Protein AF-0000000084428456 (afdb_homodimer)

Organism: Penicillium patulum (NCBI:txid5078)

Structure (mmCIF, N/CA/C/O backbone):
data_AF-0000000084428456-model_v1
#
loop_
_entity.id
_entity.type
_entity.pdbx_description
1 polymer 'VOC domain-containing protein'
#
loop_
_atom_site.group_PDB
_atom_site.id
_atom_site.type_symbol
_atom_site.label_atom_id
_atom_site.label_alt_id
_atom_site.label_comp_id
_atom_site.label_asym_id
_atom_site.label_entity_id
_atom_site.label_seq_id
_atom_site.pdbx_PDB_ins_code
_atom_site.Cartn_x
_atom_site.Cartn_y
_atom_site.Cartn_z
_atom_site.occupancy
_atom_site.B_iso_or_equiv
_atom_site.auth_seq_id
_atom_site.auth_comp_id
_atom_site.auth_asym_id
_atom_site.auth_atom_id
_atom_site.pdbx_PDB_model_num
ATOM 1 N N . MET A 1 1 ? 25.172 7.352 25.344 1 32.56 1 MET A N 1
ATOM 2 C CA . MET A 1 1 ? 23.734 7.371 25.078 1 32.56 1 MET A CA 1
ATOM 3 C C . MET A 1 1 ? 23.422 6.645 23.781 1 32.56 1 MET A C 1
ATOM 5 O O . MET A 1 1 ? 23.953 6.98 22.719 1 32.56 1 MET A O 1
ATOM 9 N N . SER A 1 2 ? 23.281 5.473 23.609 1 38.75 2 SER A N 1
ATOM 10 C CA . SER A 1 2 ? 23.219 4.676 22.375 1 38.75 2 SER A CA 1
ATOM 11 C C . SER A 1 2 ? 22.328 5.344 21.328 1 38.75 2 SER A C 1
ATOM 13 O O . SER A 1 2 ? 21.156 5.613 21.578 1 38.75 2 SER A O 1
ATOM 15 N N . SER A 1 3 ? 22.781 6.293 20.594 1 45.5 3 SER A N 1
ATOM 16 C CA . SER A 1 3 ? 22.094 7.262 19.75 1 45.5 3 SER A CA 1
ATOM 17 C C . SER A 1 3 ? 21.047 6.586 18.859 1 45.5 3 SER A C 1
ATOM 19 O O . SER A 1 3 ? 21.391 5.727 18.047 1 45.5 3 SER A O 1
ATOM 21 N N . ASP A 1 4 ? 19.844 6.387 19.359 1 68.62 4 ASP A N 1
ATOM 22 C CA . ASP A 1 4 ? 18.75 5.773 18.625 1 68.62 4 ASP A CA 1
ATOM 23 C C . ASP A 1 4 ? 18.656 6.332 17.203 1 68.62 4 ASP A C 1
ATOM 25 O O . ASP A 1 4 ? 18.797 7.539 17 1 68.62 4 ASP A O 1
ATOM 29 N N . ALA A 1 5 ? 18.75 5.438 16.391 1 85.69 5 ALA A N 1
ATOM 30 C CA . ALA A 1 5 ? 18.594 5.844 14.992 1 85.69 5 ALA A CA 1
ATOM 31 C C . ALA A 1 5 ? 17.453 6.844 14.836 1 85.69 5 ALA A C 1
ATOM 33 O O .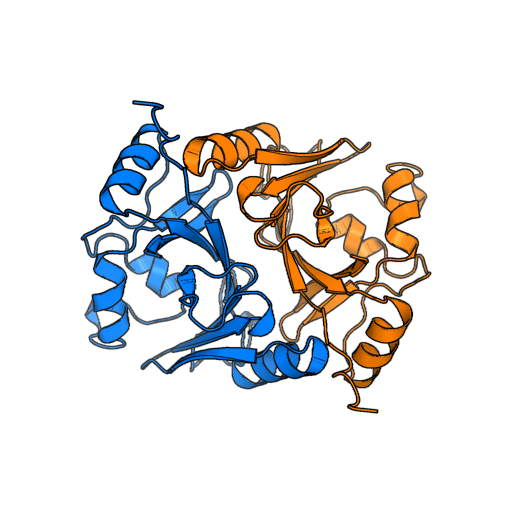 ALA A 1 5 ? 16.406 6.707 15.469 1 85.69 5 ALA A O 1
ATOM 34 N N . PRO A 1 6 ? 17.766 7.949 14.305 1 93.38 6 PRO A N 1
ATOM 35 C CA . PRO A 1 6 ? 16.75 9 14.148 1 93.38 6 PRO A CA 1
ATOM 36 C C . PRO A 1 6 ? 15.422 8.469 13.617 1 93.38 6 PRO A C 1
ATOM 38 O O . PRO A 1 6 ? 14.383 9.109 13.781 1 93.3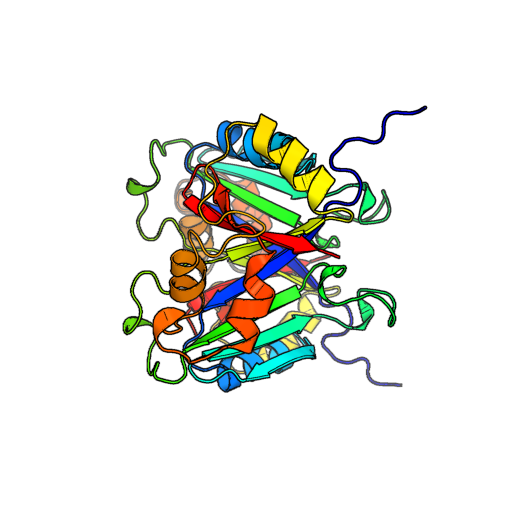8 6 PRO A O 1
ATOM 41 N N . THR A 1 7 ? 15.391 7.285 13.039 1 97.44 7 THR A N 1
ATOM 42 C CA . THR A 1 7 ? 14.18 6.75 12.422 1 97.44 7 THR A CA 1
ATOM 43 C C . THR A 1 7 ? 13.609 5.609 13.258 1 97.44 7 THR A C 1
ATOM 45 O O . THR A 1 7 ? 12.719 4.887 12.805 1 97.44 7 THR A O 1
ATOM 48 N N . LYS A 1 8 ? 14.203 5.398 14.461 1 96.44 8 LYS A N 1
ATOM 49 C CA . LYS A 1 8 ? 13.672 4.359 15.336 1 96.44 8 LYS A CA 1
ATOM 50 C C . LYS A 1 8 ? 12.172 4.559 15.578 1 96.44 8 LYS A C 1
ATOM 52 O O . LYS A 1 8 ? 11.742 5.652 15.953 1 96.44 8 LYS A O 1
ATOM 57 N N . GLY A 1 9 ? 11.406 3.525 15.312 1 97.12 9 GLY A N 1
ATOM 58 C CA . GLY A 1 9 ? 9.977 3.566 15.594 1 97.12 9 GLY A CA 1
ATOM 59 C C . GLY A 1 9 ? 9.148 3.957 14.391 1 97.12 9 GLY A C 1
ATOM 60 O O . GLY A 1 9 ? 7.918 3.902 14.43 1 97.12 9 GLY A O 1
ATOM 61 N N . PHE A 1 10 ? 9.789 4.434 13.273 1 98.5 10 PHE A N 1
ATOM 62 C CA . PHE A 1 10 ? 9.047 4.691 12.039 1 98.5 10 PHE A CA 1
ATOM 63 C C . PHE A 1 10 ? 8.359 3.424 11.555 1 98.5 10 PHE A C 1
ATOM 65 O O . PHE A 1 10 ? 8.867 2.318 11.742 1 98.5 10 PHE A O 1
ATOM 72 N N . ARG A 1 11 ? 7.164 3.557 10.969 1 98.62 11 ARG A N 1
ATOM 73 C CA . ARG A 1 11 ? 6.441 2.432 10.391 1 98.62 11 ARG A CA 1
ATOM 74 C C . ARG A 1 11 ? 5.73 2.842 9.109 1 98.62 11 ARG A C 1
ATOM 76 O O . ARG A 1 11 ? 5.23 3.963 9 1 98.62 11 ARG A O 1
ATOM 83 N N . LEU A 1 12 ? 5.727 1.997 8.125 1 98.81 12 LEU A N 1
ATOM 84 C CA . LEU A 1 12 ? 4.754 2.113 7.047 1 98.81 12 LEU A CA 1
ATOM 85 C C . LEU A 1 12 ? 3.387 1.602 7.492 1 98.81 12 LEU A C 1
ATOM 87 O O . LEU A 1 12 ? 3.17 0.391 7.574 1 98.81 12 LEU A O 1
ATOM 91 N N . THR A 1 13 ? 2.514 2.473 7.77 1 98.5 13 THR A N 1
ATOM 92 C CA . THR A 1 13 ? 1.279 2.092 8.453 1 98.5 13 THR A CA 1
ATOM 93 C C . THR A 1 13 ? 0.185 1.761 7.438 1 98.5 13 THR A C 1
ATOM 95 O O . THR A 1 13 ? -0.446 0.705 7.523 1 98.5 13 THR A O 1
ATOM 98 N N . HIS A 1 14 ? -0.005 2.643 6.465 1 98.75 14 HIS A N 1
ATOM 99 C CA . HIS A 1 14 ? -1.119 2.357 5.566 1 98.75 14 HIS A CA 1
ATOM 100 C C . HIS A 1 14 ? -0.851 2.898 4.168 1 98.75 14 HIS A C 1
ATOM 102 O O . HIS A 1 14 ? 0.069 3.695 3.971 1 98.75 14 HIS A O 1
ATOM 108 N N . VAL A 1 15 ? -1.565 2.369 3.244 1 98.62 15 VAL A N 1
ATOM 109 C CA . VAL A 1 15 ? -1.631 2.838 1.864 1 98.62 15 VAL A CA 1
ATOM 110 C C . VAL A 1 15 ? -3.039 3.342 1.554 1 98.62 15 VAL A C 1
ATOM 112 O O . VAL A 1 15 ? -4.027 2.74 1.98 1 98.62 15 VAL A O 1
ATOM 115 N N . GLY A 1 16 ? -3.104 4.465 0.92 1 98.38 16 GLY A N 1
ATOM 116 C CA . GLY A 1 16 ? -4.379 5.059 0.552 1 98.38 16 GLY A CA 1
ATOM 117 C C . GLY A 1 16 ? -4.715 4.887 -0.917 1 98.38 16 GLY A C 1
ATOM 118 O O . GLY A 1 16 ? -3.879 5.148 -1.785 1 98.38 16 GLY A O 1
ATOM 119 N N . LEU A 1 17 ? -5.91 4.445 -1.18 1 97.19 17 LEU A N 1
ATOM 120 C CA . LEU A 1 17 ? -6.453 4.285 -2.525 1 97.19 17 LEU A CA 1
ATOM 121 C C . LEU A 1 17 ? -7.66 5.191 -2.734 1 97.19 17 LEU A C 1
ATOM 123 O O . LEU A 1 17 ? -8.469 5.375 -1.821 1 97.19 17 LEU A O 1
ATOM 127 N N . ARG A 1 18 ? -7.746 5.637 -3.943 1 95.56 18 ARG A N 1
ATOM 128 C CA . ARG A 1 18 ? -9.023 6.195 -4.375 1 95.56 18 ARG A CA 1
ATOM 129 C C . ARG A 1 18 ? -9.945 5.109 -4.914 1 95.56 18 ARG A C 1
ATOM 131 O O . ARG A 1 18 ? -9.5 4.207 -5.629 1 95.56 18 ARG A O 1
ATOM 138 N N . VAL A 1 19 ? -11.18 5.203 -4.543 1 96.19 19 VAL A N 1
ATOM 139 C CA . VAL A 1 19 ? -12.156 4.246 -5.047 1 96.19 19 VAL A CA 1
ATOM 140 C C . VAL A 1 19 ? -13.406 4.988 -5.523 1 96.19 19 VAL A C 1
ATOM 142 O O . VAL A 1 19 ? -13.719 6.07 -5.023 1 96.19 19 VAL A O 1
ATOM 145 N N . ALA A 1 20 ? -14.148 4.438 -6.426 1 95.06 20 ALA A N 1
ATOM 146 C CA . ALA A 1 20 ? -15.289 5.102 -7.043 1 95.06 20 ALA A CA 1
ATOM 147 C C . ALA A 1 20 ? -16.516 5.039 -6.137 1 95.06 20 ALA A C 1
ATOM 149 O O . ALA A 1 20 ? -17.359 5.938 -6.164 1 95.06 20 ALA A O 1
ATOM 150 N N . ASP A 1 21 ? -16.609 3.975 -5.414 1 96.06 21 ASP A N 1
ATOM 151 C CA . ASP A 1 21 ? -17.75 3.723 -4.52 1 96.06 21 ASP A CA 1
ATOM 152 C C . ASP A 1 21 ? -17.266 3.123 -3.197 1 96.06 21 ASP A C 1
ATOM 154 O O . ASP A 1 21 ? -16.875 1.954 -3.145 1 96.06 21 ASP A O 1
ATOM 158 N N . ILE A 1 22 ? -17.391 3.934 -2.164 1 97.5 22 ILE A N 1
ATOM 159 C CA . ILE A 1 22 ? -16.797 3.582 -0.877 1 97.5 22 ILE A CA 1
ATOM 160 C C . ILE A 1 22 ? -17.469 2.32 -0.333 1 97.5 22 ILE A C 1
ATOM 162 O O . ILE A 1 22 ? -16.781 1.416 0.161 1 97.5 22 ILE A O 1
ATOM 166 N N . ASP A 1 23 ? -18.75 2.244 -0.422 1 97.62 23 ASP A N 1
ATOM 167 C CA . ASP A 1 23 ? -19.469 1.107 0.147 1 97.62 23 ASP A CA 1
ATOM 168 C C . ASP A 1 23 ? -19.156 -0.178 -0.616 1 97.62 23 ASP A C 1
ATOM 170 O O . ASP A 1 23 ? -18.984 -1.24 -0.013 1 97.62 23 ASP A O 1
ATOM 174 N N . ARG A 1 24 ? -19.078 -0.084 -1.937 1 97.06 24 ARG A N 1
ATOM 175 C CA . ARG A 1 24 ? -18.719 -1.235 -2.76 1 97.06 24 ARG A CA 1
ATOM 176 C C . ARG A 1 24 ? -17.328 -1.746 -2.408 1 97.06 24 ARG A C 1
ATOM 178 O O . ARG A 1 24 ? -17.125 -2.953 -2.26 1 97.06 24 ARG A O 1
ATOM 185 N N . SER A 1 25 ? -16.406 -0.845 -2.262 1 97.69 25 SER A N 1
ATOM 186 C CA . SER A 1 25 ? -15.031 -1.229 -1.957 1 97.69 25 SER A CA 1
ATOM 187 C C . SER A 1 25 ? -14.914 -1.785 -0.542 1 97.69 25 SER A C 1
ATOM 189 O O . SER A 1 25 ? -14.219 -2.781 -0.317 1 97.69 25 SER A O 1
ATOM 191 N N . VAL A 1 26 ? -15.555 -1.138 0.413 1 98.69 26 VAL A N 1
ATOM 192 C CA . VAL A 1 26 ? -15.547 -1.648 1.779 1 98.69 26 VAL A CA 1
ATOM 193 C C . VAL A 1 26 ? -16.109 -3.066 1.807 1 98.69 26 VAL A C 1
ATOM 195 O O . VAL A 1 26 ? -15.539 -3.961 2.428 1 98.69 26 VAL A O 1
ATOM 198 N N . SER A 1 27 ? -17.219 -3.271 1.081 1 98.5 27 SER A N 1
ATOM 199 C CA . SER A 1 27 ? -17.828 -4.59 1.018 1 98.5 27 SER A CA 1
ATOM 200 C C . SER A 1 27 ? -16.891 -5.621 0.414 1 98.5 27 SER A C 1
ATOM 202 O O . SER A 1 27 ? -16.812 -6.754 0.887 1 98.5 27 SER A O 1
ATOM 204 N N . PHE A 1 28 ? -16.203 -5.219 -0.537 1 98.56 28 PHE A N 1
ATOM 205 C CA . PHE A 1 28 ? -15.25 -6.117 -1.184 1 98.56 28 PHE A CA 1
ATOM 206 C C . PHE A 1 28 ? -14.164 -6.543 -0.209 1 98.56 28 PHE A C 1
ATOM 208 O O . PHE A 1 28 ? -13.969 -7.734 0.032 1 98.56 28 PHE A O 1
ATOM 215 N N . TYR A 1 29 ? -13.461 -5.633 0.411 1 98.81 29 TYR A N 1
ATOM 216 C CA . TYR A 1 29 ? -12.289 -5.945 1.225 1 98.81 29 TYR A CA 1
ATOM 217 C C . TYR A 1 29 ? -12.695 -6.637 2.521 1 98.81 29 TYR A C 1
ATOM 219 O O . TYR A 1 29 ? -11.961 -7.484 3.037 1 98.81 29 TYR A O 1
ATOM 227 N N . THR A 1 30 ? -13.875 -6.23 3.072 1 98.5 30 THR A N 1
ATOM 228 C CA . THR A 1 30 ? -14.336 -6.906 4.277 1 98.5 30 THR A CA 1
ATOM 229 C C . THR A 1 30 ? -14.867 -8.297 3.951 1 98.5 30 THR A C 1
ATOM 231 O O . THR A 1 30 ? -14.625 -9.25 4.699 1 98.5 30 THR A O 1
ATOM 234 N N . GLY A 1 31 ? -15.547 -8.445 2.855 1 97.94 31 GLY A N 1
ATOM 235 C CA . GLY A 1 31 ? -16.125 -9.719 2.469 1 97.94 31 GLY A CA 1
ATOM 236 C C . GLY A 1 31 ? -15.102 -10.695 1.917 1 97.94 31 GLY A C 1
ATOM 237 O O . GLY A 1 31 ? -15 -11.828 2.385 1 97.94 31 GLY A O 1
ATOM 238 N N . VAL A 1 32 ? -14.312 -10.273 1.005 1 98.31 32 VAL A N 1
ATOM 239 C CA . VAL A 1 32 ? -13.406 -11.141 0.261 1 98.31 32 VAL A CA 1
ATOM 240 C C . VAL A 1 32 ? -12.148 -11.406 1.086 1 98.31 32 VAL A C 1
ATOM 242 O O . VAL A 1 32 ? -11.648 -12.531 1.125 1 98.31 32 VAL A O 1
ATOM 245 N N . PHE A 1 33 ? -11.688 -10.398 1.813 1 98.5 33 PHE A N 1
ATOM 246 C CA . PHE A 1 33 ? -10.398 -10.547 2.465 1 98.5 33 PHE A CA 1
ATOM 247 C C . PHE A 1 33 ? -10.547 -10.508 3.98 1 98.5 33 PHE A C 1
ATOM 249 O O . PHE A 1 33 ? -9.555 -10.609 4.711 1 98.5 33 PHE A O 1
ATOM 256 N N . GLY A 1 34 ? -11.742 -10.266 4.457 1 98.19 34 GLY A N 1
ATOM 257 C CA . GLY A 1 34 ? -12.008 -10.383 5.883 1 98.19 34 GLY A CA 1
ATOM 258 C C . GLY A 1 34 ? -11.484 -9.211 6.688 1 98.19 34 GLY A C 1
ATOM 259 O O . GLY A 1 34 ? -11.234 -9.328 7.887 1 98.19 34 GLY A O 1
ATOM 260 N N . MET A 1 35 ? -11.203 -8.133 6.066 1 98.62 35 MET A N 1
ATOM 261 C CA . MET A 1 35 ? -10.82 -6.953 6.828 1 98.62 35 MET A CA 1
ATOM 262 C C . MET A 1 35 ? -11.992 -6.41 7.629 1 98.62 35 MET A C 1
ATOM 264 O O . MET A 1 35 ? -13.148 -6.773 7.375 1 98.62 35 MET A O 1
ATOM 268 N N . SER A 1 36 ? -11.617 -5.57 8.586 1 98.56 36 SER A N 1
ATOM 269 C CA . SER A 1 36 ? -12.617 -4.832 9.352 1 98.56 36 SER A CA 1
ATOM 270 C C . SER A 1 36 ? -12.453 -3.328 9.172 1 98.56 36 SER A C 1
ATOM 272 O O . SER A 1 36 ? -11.344 -2.84 8.961 1 98.56 36 SER A O 1
ATOM 274 N N . GLU A 1 37 ? -13.57 -2.668 9.211 1 98.5 37 GLU A N 1
ATOM 275 C CA . GLU A 1 37 ? -13.5 -1.212 9.289 1 98.5 37 GLU A CA 1
ATOM 276 C C . GLU A 1 37 ? -12.953 -0.758 10.641 1 98.5 37 GLU A C 1
ATOM 278 O O . GLU A 1 37 ? -13.516 -1.095 11.688 1 98.5 37 GLU A O 1
ATOM 283 N N . LEU A 1 38 ? -11.883 -0.066 10.648 1 98.38 38 LEU A N 1
ATOM 284 C CA . LEU A 1 38 ? -11.25 0.426 11.867 1 98.38 38 LEU A CA 1
ATOM 285 C C . LEU A 1 38 ? -11.711 1.845 12.188 1 98.38 38 LEU A C 1
ATOM 287 O O . LEU A 1 38 ? -11.742 2.244 13.352 1 98.38 38 LEU A O 1
ATOM 291 N N . ALA A 1 39 ? -11.969 2.66 11.148 1 98.06 39 ALA A N 1
ATOM 292 C CA . ALA A 1 39 ? -12.438 4.039 11.273 1 98.06 39 ALA A CA 1
ATOM 293 C C . ALA A 1 39 ? -13.117 4.508 9.992 1 98.06 39 ALA A C 1
ATOM 295 O O . ALA A 1 39 ? -12.836 3.994 8.906 1 98.06 39 ALA A O 1
ATOM 296 N N . ARG A 1 40 ? -14.023 5.449 10.086 1 98 40 ARG A N 1
ATOM 297 C CA . ARG A 1 40 ? -14.711 6.102 8.977 1 98 40 ARG A CA 1
ATOM 298 C C . ARG A 1 40 ? -14.852 7.602 9.227 1 98 40 ARG A C 1
ATOM 300 O O . ARG A 1 40 ? -15.203 8.023 10.328 1 98 40 ARG A O 1
ATOM 307 N N . MET A 1 41 ? -14.492 8.359 8.25 1 96.38 41 MET A N 1
ATOM 308 C CA . MET A 1 41 ? -14.633 9.812 8.273 1 96.38 41 MET A CA 1
ATOM 309 C C . MET A 1 41 ? -15.508 10.289 7.117 1 96.38 41 MET A C 1
ATOM 311 O O . MET A 1 41 ? -15 10.555 6.027 1 96.38 41 MET A O 1
ATOM 315 N N . PRO A 1 42 ? -16.828 10.367 7.359 1 96.5 42 PRO A N 1
ATOM 316 C CA . PRO A 1 42 ? -17.719 10.938 6.352 1 96.5 42 PRO A CA 1
ATOM 317 C C . PRO A 1 42 ? -17.641 12.461 6.289 1 96.5 42 PRO A C 1
ATOM 319 O O . PRO A 1 42 ? -18.438 13.148 6.941 1 96.5 42 PRO A O 1
ATOM 322 N N . LEU A 1 43 ? -16.766 13.008 5.512 1 96.81 43 LEU A N 1
ATOM 323 C CA . LEU A 1 43 ? -16.594 14.445 5.371 1 96.81 43 LEU A CA 1
ATOM 324 C C . LEU A 1 43 ? -17.625 15.039 4.426 1 96.81 43 LEU A C 1
ATOM 326 O O . LEU A 1 43 ? -18.531 14.328 3.969 1 96.81 43 LEU A O 1
ATOM 330 N N . ASP A 1 44 ? -17.562 16.328 4.195 1 97.44 44 ASP A N 1
ATOM 331 C CA . ASP A 1 44 ? -18.562 17.016 3.375 1 97.44 44 ASP A CA 1
ATOM 332 C C . ASP A 1 44 ? -18.484 16.531 1.925 1 97.44 44 ASP A C 1
ATOM 334 O O . ASP A 1 44 ? -19.516 16.297 1.292 1 97.44 44 ASP A O 1
ATOM 338 N N . THR A 1 45 ? -17.312 16.344 1.391 1 96.62 45 THR A N 1
ATOM 339 C CA . THR A 1 45 ? -17.188 16.125 -0.046 1 96.62 45 THR A CA 1
ATOM 340 C C . THR A 1 45 ? -16.578 14.766 -0.338 1 96.62 45 THR A C 1
ATOM 342 O O . THR A 1 45 ? -16.562 14.312 -1.485 1 96.62 45 THR A O 1
ATOM 345 N N . THR A 1 46 ? -16.062 14.086 0.685 1 96.62 46 THR A N 1
ATOM 346 C CA . THR A 1 46 ? -15.406 12.789 0.522 1 96.62 46 THR A CA 1
ATOM 347 C C . THR A 1 46 ? -15.656 11.906 1.737 1 96.62 46 THR A C 1
ATOM 349 O O . THR A 1 46 ? -16.062 12.391 2.795 1 96.62 46 THR A O 1
ATOM 352 N N . THR A 1 47 ? -15.539 10.641 1.546 1 97.5 47 THR A N 1
ATOM 353 C CA . THR A 1 47 ? -15.531 9.68 2.641 1 97.5 47 THR A CA 1
ATOM 354 C C . THR A 1 47 ? -14.203 8.938 2.705 1 97.5 47 THR A C 1
ATOM 356 O O . THR A 1 47 ? -13.656 8.531 1.675 1 97.5 47 THR A O 1
ATOM 359 N N . VAL A 1 48 ? -13.617 8.867 3.881 1 98.12 48 VAL A N 1
ATOM 360 C CA . VAL A 1 48 ? -12.383 8.133 4.137 1 98.12 48 VAL A CA 1
ATOM 361 C C . VAL A 1 48 ? -12.664 6.961 5.074 1 98.12 48 VAL A C 1
ATOM 363 O O . VAL A 1 48 ? -13.281 7.137 6.129 1 98.12 48 VAL A O 1
ATOM 366 N N . VAL A 1 49 ? -12.281 5.785 4.719 1 98.81 49 VAL A N 1
ATOM 367 C CA . VAL A 1 49 ? -12.445 4.598 5.551 1 98.81 49 VAL A CA 1
ATOM 368 C C . VAL A 1 49 ? -11.102 3.885 5.703 1 98.81 49 VAL A C 1
ATOM 370 O O . VAL A 1 49 ? -10.359 3.736 4.734 1 98.81 49 VAL A O 1
ATOM 373 N N . PHE A 1 50 ? -10.805 3.514 6.918 1 98.88 50 PHE A N 1
ATOM 374 C CA . PHE A 1 50 ? -9.617 2.709 7.199 1 98.88 50 PHE A CA 1
ATOM 375 C C . PHE A 1 50 ? -10.008 1.264 7.492 1 98.88 50 PHE A C 1
ATOM 377 O O . PHE A 1 50 ? -10.867 1.006 8.336 1 98.88 50 PHE A O 1
ATOM 384 N N . LEU A 1 51 ? -9.406 0.357 6.789 1 98.94 51 LEU A N 1
ATOM 385 C CA . LEU A 1 51 ? -9.633 -1.074 6.957 1 98.94 51 LEU A CA 1
ATOM 386 C C . LEU A 1 51 ? -8.367 -1.771 7.445 1 98.94 51 LEU A C 1
ATOM 388 O O . LEU A 1 51 ? -7.258 -1.396 7.055 1 98.94 51 LEU A O 1
ATOM 392 N N . GLY A 1 52 ? -8.461 -2.746 8.234 1 98.69 52 GLY A N 1
ATOM 393 C CA . GLY A 1 52 ? -7.363 -3.572 8.719 1 98.69 52 GLY A CA 1
ATOM 394 C C . GLY A 1 52 ? -7.828 -4.809 9.461 1 98.69 52 GLY A C 1
ATOM 395 O O . GLY A 1 52 ? -9 -5.191 9.367 1 98.69 52 GLY A O 1
ATOM 396 N N . TYR A 1 53 ? -6.906 -5.477 10.047 1 98.38 53 TYR A N 1
ATOM 397 C CA . TYR A 1 53 ? -7.199 -6.668 10.836 1 98.38 53 TYR A CA 1
ATOM 398 C C . TYR A 1 53 ? -7.039 -6.383 12.32 1 98.38 53 TYR A C 1
ATOM 400 O O . TYR A 1 53 ? -5.922 -6.215 12.812 1 98.38 53 TYR A O 1
ATOM 408 N N . PRO A 1 54 ? -8.156 -6.367 13.086 1 97 54 PRO A N 1
ATOM 409 C CA . PRO A 1 54 ? -8.078 -6.043 14.516 1 97 54 PRO A CA 1
ATOM 410 C C . PRO A 1 54 ? -7.121 -6.957 15.273 1 97 54 PRO A C 1
ATOM 412 O O . PRO A 1 54 ? -6.508 -6.531 16.25 1 97 54 PRO A O 1
ATOM 415 N N . ASP A 1 55 ? -6.98 -8.172 14.828 1 96.38 55 ASP A N 1
ATOM 416 C CA . ASP A 1 55 ? -6.172 -9.148 15.555 1 96.38 55 ASP A CA 1
ATOM 417 C C . ASP A 1 55 ? -4.707 -9.07 15.141 1 96.38 55 ASP A C 1
ATOM 419 O O . ASP A 1 55 ? -3.875 -9.828 15.641 1 96.38 55 ASP A O 1
ATOM 423 N N . ALA A 1 56 ? -4.375 -8.156 14.273 1 95.56 56 ALA A N 1
ATOM 424 C CA . ALA A 1 56 ? -2.996 -8.016 13.812 1 95.56 56 ALA A CA 1
ATOM 425 C C . ALA A 1 56 ? -2.166 -7.215 14.812 1 95.56 56 ALA A C 1
ATOM 427 O O . ALA A 1 56 ? -0.94 -7.141 14.695 1 95.56 56 ALA A O 1
ATOM 428 N N . ALA A 1 57 ? -2.779 -6.562 15.695 1 94.5 57 ALA A N 1
ATOM 429 C CA . ALA A 1 57 ? -2.135 -5.793 16.75 1 94.5 57 ALA A CA 1
ATOM 430 C C . ALA A 1 57 ? -2.92 -5.895 18.062 1 94.5 57 ALA A C 1
ATOM 432 O O . ALA A 1 57 ? -4.055 -6.375 18.078 1 94.5 57 ALA A O 1
ATOM 433 N N . SER A 1 58 ? -2.275 -5.422 19.078 1 94.81 58 SER A N 1
ATOM 434 C CA . SER A 1 58 ? -2.996 -5.355 20.344 1 94.81 58 SER A CA 1
ATOM 435 C C . SER A 1 58 ? -4.242 -4.484 20.234 1 94.81 58 SER A C 1
ATOM 437 O O . SER A 1 58 ? -4.242 -3.488 19.516 1 94.81 58 SER A O 1
ATOM 439 N N . PRO A 1 59 ? -5.285 -4.848 20.922 1 93.12 59 PRO A N 1
ATOM 440 C CA . PRO A 1 59 ? -6.547 -4.105 20.812 1 93.12 59 PRO A CA 1
ATOM 441 C C . PRO A 1 59 ? -6.387 -2.623 21.141 1 93.12 59 PRO A C 1
ATOM 443 O O . PRO A 1 59 ? -7.156 -1.793 20.641 1 93.12 59 PRO A O 1
ATOM 446 N N . ASP A 1 60 ? -5.371 -2.273 21.922 1 95.12 60 ASP A N 1
ATOM 447 C CA . ASP A 1 60 ? -5.199 -0.893 22.359 1 95.12 60 ASP A CA 1
ATOM 448 C C . ASP A 1 60 ? -4.289 -0.121 21.422 1 95.12 60 ASP A C 1
ATOM 450 O O . ASP A 1 60 ? -4.055 1.075 21.609 1 95.12 60 ASP A O 1
ATOM 454 N N . THR A 1 61 ? -3.832 -0.815 20.359 1 96.06 61 THR A N 1
ATOM 455 C CA . THR A 1 61 ? -2.959 -0.136 19.406 1 96.06 61 THR A CA 1
ATOM 456 C C . THR A 1 61 ? -3.734 0.918 18.625 1 96.06 61 THR A C 1
ATOM 458 O O . THR A 1 61 ? -4.734 0.605 17.969 1 96.06 61 THR A O 1
ATOM 461 N N . PRO A 1 62 ? -3.232 2.174 18.672 1 96.69 62 PRO A N 1
ATOM 462 C CA . PRO A 1 62 ? -3.902 3.219 17.891 1 96.69 62 PRO A CA 1
ATOM 463 C C . PRO A 1 62 ? -3.865 2.951 16.391 1 96.69 62 PRO A C 1
ATOM 465 O O . PRO A 1 62 ? -2.953 2.277 15.906 1 96.69 62 PRO A O 1
ATOM 468 N N . LEU A 1 63 ? -4.797 3.506 15.672 1 97.12 63 LEU A N 1
ATOM 469 C CA . LEU A 1 63 ? -4.984 3.277 14.242 1 97.12 63 LEU A CA 1
ATOM 470 C C . LEU A 1 63 ? -3.684 3.502 13.484 1 97.12 63 LEU A C 1
ATOM 472 O O . LEU A 1 63 ? -3.238 2.629 12.734 1 97.12 63 LEU A O 1
ATOM 476 N N . PHE A 1 64 ? -3.021 4.57 13.766 1 96.44 64 PHE A N 1
ATOM 477 C CA . PHE A 1 64 ? -1.889 4.973 12.945 1 96.44 64 PHE A CA 1
ATOM 478 C C . PHE A 1 64 ? -0.593 4.371 13.477 1 96.44 64 PHE A C 1
ATOM 480 O O . PHE A 1 64 ? 0.488 4.652 12.953 1 96.44 64 PHE A O 1
ATOM 487 N N . ALA A 1 65 ? -0.724 3.553 14.516 1 96.31 65 ALA A N 1
ATOM 488 C CA . ALA A 1 65 ? 0.413 2.752 14.961 1 96.31 65 ALA A CA 1
ATOM 489 C C . ALA A 1 65 ? 0.321 1.323 14.43 1 96.31 65 ALA A C 1
ATOM 491 O O . ALA A 1 65 ? 1.213 0.506 14.672 1 96.31 65 ALA A O 1
ATOM 492 N N . ARG A 1 66 ? -0.736 1.062 13.734 1 97.25 66 ARG A N 1
ATOM 493 C CA . ARG A 1 66 ? -0.932 -0.245 13.109 1 97.25 66 ARG A CA 1
ATOM 494 C C . ARG A 1 66 ? -0.258 -0.31 11.742 1 97.25 66 ARG A C 1
ATOM 496 O O . ARG A 1 66 ? -0.104 0.712 11.07 1 97.25 66 ARG A O 1
ATOM 503 N N . GLU A 1 67 ? 0.171 -1.449 11.383 1 98.19 67 GLU A N 1
ATOM 504 C CA . GLU A 1 67 ? 0.608 -1.738 10.023 1 98.19 67 GLU A CA 1
ATOM 505 C C . GLU A 1 67 ? -0.427 -2.574 9.273 1 98.19 67 GLU A C 1
ATOM 507 O O . GLU A 1 67 ? -1.332 -3.145 9.891 1 98.19 67 GLU A O 1
ATOM 512 N N . GLY A 1 68 ? -0.322 -2.623 7.984 1 98.44 68 GLY A N 1
ATOM 513 C CA . GLY A 1 68 ? -1.252 -3.418 7.199 1 98.44 68 GLY A CA 1
ATOM 514 C C . GLY A 1 68 ? -2.629 -2.789 7.09 1 98.44 68 GLY A C 1
ATOM 515 O O . GLY A 1 68 ? -3.631 -3.494 6.957 1 98.44 68 GLY A O 1
ATOM 516 N N . VAL A 1 69 ? -2.715 -1.477 7.227 1 98.81 69 VAL A N 1
ATOM 517 C CA . VAL A 1 69 ? -3.984 -0.759 7.141 1 98.81 69 VAL A CA 1
ATOM 518 C C . VAL A 1 69 ? -4.195 -0.251 5.719 1 98.81 69 VAL A C 1
ATOM 520 O O . VAL A 1 69 ? -3.25 0.198 5.066 1 98.81 69 VAL A O 1
ATOM 523 N N . LEU A 1 70 ? -5.371 -0.362 5.211 1 98.94 70 LEU A N 1
ATOM 524 C CA . LEU A 1 70 ? -5.797 0.147 3.91 1 98.94 70 LEU A CA 1
ATOM 525 C C . LEU A 1 70 ? -6.719 1.353 4.074 1 98.94 70 LEU A C 1
ATOM 527 O O . LEU A 1 70 ? -7.734 1.273 4.766 1 98.94 70 LEU A O 1
ATOM 531 N N . GLU A 1 71 ? -6.32 2.467 3.553 1 98.88 71 GLU A N 1
ATOM 532 C CA . GLU A 1 71 ? -7.168 3.656 3.502 1 98.88 71 GLU A CA 1
ATOM 533 C C . GLU A 1 71 ? -7.895 3.76 2.166 1 98.88 71 GLU A C 1
ATOM 535 O O . GLU A 1 71 ? -7.262 3.748 1.106 1 98.88 71 GLU A O 1
ATOM 540 N N . LEU A 1 72 ? -9.203 3.816 2.203 1 98.31 72 LEU A N 1
ATOM 541 C CA . LEU A 1 72 ? -10.031 4.035 1.025 1 98.31 72 LEU A CA 1
ATOM 542 C C . LEU A 1 72 ? -10.633 5.438 1.036 1 98.31 72 LEU A C 1
ATOM 544 O O . LEU A 1 72 ? -11.164 5.883 2.055 1 98.31 72 LEU A O 1
ATOM 548 N N . ASN A 1 73 ? -10.5 6.094 -0.057 1 97.06 73 ASN A N 1
ATOM 549 C CA . ASN A 1 73 ? -11.039 7.445 -0.219 1 97.06 73 ASN A CA 1
ATOM 550 C C . ASN A 1 73 ? -11.969 7.535 -1.42 1 97.06 73 ASN A C 1
ATOM 552 O O . ASN A 1 73 ? -11.625 7.094 -2.518 1 97.06 73 ASN A O 1
ATOM 556 N N . SER A 1 74 ? -13.109 8.148 -1.242 1 96.19 74 SER A N 1
ATOM 557 C CA . SER A 1 74 ? -14.078 8.281 -2.328 1 96.19 74 SER A CA 1
ATOM 558 C C . SER A 1 74 ? -14.742 9.648 -2.314 1 96.19 74 SER A C 1
ATOM 560 O O . SER A 1 74 ? -15.445 9.992 -1.363 1 96.19 74 SER A O 1
ATOM 562 N N . LYS A 1 75 ? -14.453 10.352 -3.338 1 94.75 75 LYS A N 1
ATOM 563 C CA . LYS A 1 75 ? -15.203 11.594 -3.539 1 94.75 75 LYS A CA 1
ATOM 564 C C . LYS A 1 75 ? -16.688 11.312 -3.705 1 94.75 75 LYS A C 1
ATOM 566 O O . LYS A 1 75 ? -17.094 10.477 -4.52 1 94.75 75 LYS A O 1
ATOM 571 N N . LYS A 1 76 ? -17.5 12 -3.059 1 94.19 76 LYS A N 1
ATOM 572 C CA . LYS A 1 76 ? -18.922 11.703 -2.99 1 94.19 76 LYS A CA 1
ATOM 573 C C . LYS A 1 76 ? -19.594 11.938 -4.336 1 94.19 76 LYS A C 1
ATOM 575 O O . LYS A 1 76 ? -20.594 11.273 -4.664 1 94.19 76 LYS A O 1
ATOM 580 N N . THR A 1 77 ? -19.078 12.836 -5.129 1 90.31 77 THR A N 1
ATOM 581 C CA . THR A 1 77 ? -19.719 13.141 -6.406 1 90.31 77 THR A CA 1
ATOM 582 C C . THR A 1 77 ? -19.156 12.242 -7.512 1 90.31 77 THR A C 1
ATOM 584 O O . THR A 1 77 ? -19.578 12.352 -8.672 1 90.31 77 THR A O 1
ATOM 587 N N . MET A 1 78 ? -18.203 11.383 -7.129 1 87.12 78 MET A N 1
ATOM 588 C CA . MET A 1 78 ? -17.625 10.5 -8.125 1 87.12 78 MET A CA 1
ATOM 589 C C . MET A 1 78 ? -18.594 9.391 -8.516 1 87.12 78 MET A C 1
ATOM 591 O O . MET A 1 78 ? -19.188 8.75 -7.648 1 87.12 78 MET A O 1
ATOM 595 N N . THR A 1 79 ? -18.703 9.195 -9.812 1 80.75 79 THR A N 1
ATOM 596 C CA . THR A 1 79 ? -19.578 8.141 -10.297 1 80.75 79 THR A CA 1
ATOM 597 C C . THR A 1 79 ? -18.766 6.973 -10.844 1 80.75 79 THR A C 1
ATOM 599 O O . THR A 1 79 ? -19.188 5.816 -10.742 1 80.75 79 THR A O 1
ATOM 602 N N . ASP A 1 80 ? -17.641 7.352 -11.398 1 83.81 80 ASP A N 1
ATOM 603 C CA . ASP A 1 80 ? -16.75 6.359 -12.008 1 83.81 80 ASP A CA 1
ATOM 604 C C . ASP A 1 80 ? -15.289 6.777 -11.891 1 83.81 80 ASP A C 1
ATOM 606 O O . ASP A 1 80 ? -14.992 7.961 -11.719 1 83.81 80 ASP A O 1
ATOM 610 N N . SER A 1 81 ? -14.43 5.754 -11.945 1 80.94 81 SER A N 1
ATOM 611 C CA . SER A 1 81 ? -13.008 6.027 -11.828 1 80.94 81 SER A CA 1
ATOM 612 C C . SER A 1 81 ? -12.531 6.957 -12.938 1 80.94 81 SER A C 1
ATOM 614 O O . SER A 1 81 ? -11.555 7.695 -12.766 1 80.94 81 SER A O 1
ATOM 616 N N . SER A 1 82 ? -13.141 6.902 -14.016 1 76.19 82 SER A N 1
ATOM 617 C CA . SER A 1 82 ? -12.742 7.703 -15.172 1 76.19 82 SER A CA 1
ATOM 618 C C . SER A 1 82 ? -12.977 9.188 -14.922 1 76.19 82 SER A C 1
ATOM 620 O O . SER A 1 82 ? -12.461 10.039 -15.648 1 76.19 82 SER A O 1
ATOM 622 N N . ASP A 1 83 ? -13.75 9.508 -13.875 1 71.31 83 ASP A N 1
ATOM 623 C CA . ASP A 1 83 ? -14.062 10.891 -13.539 1 71.31 83 ASP A CA 1
ATOM 624 C C . ASP A 1 83 ? -12.867 11.578 -12.891 1 71.31 83 ASP A C 1
ATOM 626 O O . ASP A 1 83 ? -12.859 12.797 -12.719 1 71.31 83 ASP A O 1
ATOM 630 N N . TYR A 1 84 ? -11.898 10.773 -12.57 1 70.44 84 TYR A N 1
ATOM 631 C CA . TYR A 1 84 ? -10.773 11.328 -11.828 1 70.44 84 TYR A CA 1
ATOM 632 C C . TYR A 1 84 ? -9.461 11.086 -12.57 1 70.44 84 TYR A C 1
ATOM 634 O O . TYR A 1 84 ? -9.086 9.938 -12.82 1 70.44 84 TYR A O 1
ATOM 642 N N . PRO A 1 85 ? -8.938 12.234 -12.938 1 69.69 85 PRO A N 1
ATOM 643 C CA . PRO A 1 85 ? -7.605 12.062 -13.531 1 69.69 85 PRO A CA 1
ATOM 644 C C . PRO A 1 85 ? -6.625 11.367 -12.578 1 69.69 85 PRO A C 1
ATOM 646 O O . PRO A 1 85 ? -6.688 11.57 -11.367 1 69.69 85 PRO A O 1
ATOM 649 N N . ASP A 1 86 ? -5.805 10.547 -13.055 1 77.56 86 ASP A N 1
ATOM 650 C CA . ASP A 1 86 ? -4.801 9.828 -12.281 1 77.56 86 ASP A CA 1
ATOM 651 C C . ASP A 1 86 ? -5.441 9.055 -11.133 1 77.56 86 ASP A C 1
ATOM 653 O O . ASP A 1 86 ? -4.961 9.094 -10 1 77.56 86 ASP A O 1
ATOM 657 N N . PHE A 1 87 ? -6.562 8.461 -11.375 1 76.56 87 PHE A N 1
ATOM 658 C CA . PHE A 1 87 ? -7.391 7.742 -10.414 1 76.56 87 PHE A CA 1
ATOM 659 C C . PHE A 1 87 ? -6.555 6.742 -9.625 1 76.56 87 PHE A C 1
ATOM 661 O O . PHE A 1 87 ? -6.746 6.582 -8.414 1 76.56 87 PHE A O 1
ATOM 668 N N . ARG A 1 88 ? -5.582 6.203 -10.18 1 78.5 88 ARG A N 1
ATOM 669 C CA . ARG A 1 88 ? -4.887 5.102 -9.523 1 78.5 88 ARG A CA 1
ATOM 670 C C . ARG A 1 88 ? -3.668 5.605 -8.75 1 78.5 88 ARG A C 1
ATOM 672 O O . ARG A 1 88 ? -2.82 4.812 -8.336 1 78.5 88 ARG A O 1
ATOM 679 N N . PHE A 1 89 ? -3.727 6.887 -8.555 1 84.94 89 PHE A N 1
ATOM 680 C CA . PHE A 1 89 ? -2.699 7.484 -7.711 1 84.94 89 PHE A CA 1
ATOM 681 C C . PHE A 1 89 ? -2.854 7.039 -6.262 1 84.94 89 PHE A C 1
ATOM 683 O O . PHE A 1 89 ? -3.969 6.984 -5.738 1 84.94 89 PHE A O 1
ATOM 690 N N . VAL A 1 90 ? -1.721 6.598 -5.637 1 94 90 VAL A N 1
ATOM 691 C CA . VAL A 1 90 ? -1.781 6.078 -4.277 1 94 90 VAL A CA 1
ATOM 692 C C . VAL A 1 90 ? -1.001 6.996 -3.338 1 94 90 VAL A C 1
ATOM 694 O O . VAL A 1 90 ? -0.22 7.836 -3.787 1 94 90 VAL A O 1
ATOM 697 N N . LYS A 1 91 ? -1.301 6.887 -2.123 1 97.69 91 LYS A N 1
ATOM 698 C CA . LYS A 1 91 ? -0.579 7.566 -1.053 1 97.69 91 LYS A CA 1
ATOM 699 C C . LYS A 1 91 ? -0.043 6.566 -0.03 1 97.69 91 LYS A C 1
ATOM 701 O O . LYS A 1 91 ? -0.766 5.672 0.406 1 97.69 91 LYS A O 1
ATOM 706 N N . LEU A 1 92 ? 1.246 6.645 0.233 1 98.62 92 LEU A N 1
ATOM 707 C CA . LEU A 1 92 ? 1.824 5.914 1.355 1 98.62 92 LEU A CA 1
ATOM 708 C C . LEU A 1 92 ? 1.789 6.754 2.627 1 98.62 92 LEU A C 1
ATOM 710 O O . LEU A 1 92 ? 1.903 7.98 2.57 1 98.62 92 LEU A O 1
ATOM 714 N N . ALA A 1 93 ? 1.642 6.09 3.729 1 98.88 93 ALA A N 1
ATOM 715 C CA . ALA A 1 93 ? 1.707 6.801 5.004 1 98.88 93 ALA A CA 1
ATOM 716 C C . ALA A 1 93 ? 2.711 6.145 5.945 1 98.88 93 ALA A C 1
ATOM 718 O O . ALA A 1 93 ? 2.629 4.941 6.211 1 98.88 93 ALA A O 1
ATOM 719 N N . PHE A 1 94 ? 3.621 6.91 6.375 1 98.88 94 PHE A N 1
ATOM 720 C CA . PHE A 1 94 ? 4.551 6.508 7.426 1 98.88 94 PHE A CA 1
ATOM 721 C C . PHE A 1 94 ? 4.188 7.172 8.75 1 98.88 94 PHE A C 1
ATOM 723 O O . PHE A 1 94 ? 3.967 8.383 8.805 1 98.88 94 PHE A O 1
ATOM 730 N N . SER A 1 95 ? 4.109 6.375 9.773 1 98.5 95 SER A N 1
ATOM 731 C CA . SER A 1 95 ? 3.883 6.934 11.102 1 98.5 95 SER A CA 1
ATOM 732 C C . SER A 1 95 ? 5.195 7.105 11.859 1 98.5 95 SER A C 1
ATOM 734 O O . SER A 1 95 ? 6.113 6.297 11.711 1 98.5 95 SER A O 1
ATOM 736 N N . VAL A 1 96 ? 5.273 8.133 12.648 1 98.31 96 VAL A N 1
ATOM 737 C CA . VAL A 1 96 ? 6.492 8.445 13.383 1 98.31 96 VAL A CA 1
ATOM 738 C C . VAL A 1 96 ? 6.156 8.703 14.852 1 98.31 96 VAL A C 1
ATOM 740 O O . VAL A 1 96 ? 5.09 9.234 15.164 1 98.31 96 VAL A O 1
ATOM 743 N N . PRO A 1 97 ? 7.039 8.344 15.805 1 97.19 97 PRO A N 1
ATOM 744 C CA . PRO A 1 97 ? 6.746 8.523 17.219 1 97.19 97 PRO A CA 1
ATOM 745 C C . PRO A 1 97 ? 6.832 9.984 17.672 1 97.19 97 PRO A C 1
ATOM 747 O O . PRO A 1 97 ? 6.191 10.367 18.656 1 97.19 97 PRO A O 1
ATOM 750 N N . ASP A 1 98 ? 7.633 10.781 17.031 1 97.12 98 ASP A N 1
ATOM 751 C CA . ASP A 1 98 ? 7.859 12.195 17.312 1 97.12 98 ASP A CA 1
ATOM 752 C C . ASP A 1 98 ? 7.953 13.008 16.031 1 97.12 98 ASP A C 1
ATOM 754 O O . ASP A 1 98 ? 8.984 12.984 15.352 1 97.12 98 ASP A O 1
ATOM 758 N N . MET A 1 99 ? 6.914 13.758 15.742 1 97.31 99 MET A N 1
ATOM 759 C CA . MET A 1 99 ? 6.801 14.477 14.469 1 97.31 99 MET A CA 1
ATOM 760 C C . MET A 1 99 ? 7.926 15.492 14.312 1 97.31 99 MET A C 1
ATOM 762 O O . MET A 1 99 ? 8.57 15.555 13.258 1 97.31 99 MET A O 1
ATOM 766 N N . ALA A 1 100 ? 8.148 16.266 15.352 1 96.62 100 ALA A N 1
ATOM 767 C CA . ALA A 1 100 ? 9.164 17.328 15.273 1 96.62 100 ALA A CA 1
ATOM 768 C C . ALA A 1 100 ? 10.539 16.734 14.969 1 96.62 100 ALA A C 1
ATOM 770 O O . ALA A 1 100 ? 11.242 17.203 14.07 1 96.62 100 ALA A O 1
ATOM 771 N N . LYS A 1 101 ? 10.914 15.695 15.609 1 97.31 101 LYS A N 1
ATOM 772 C CA . LYS A 1 101 ? 12.203 15.039 15.398 1 97.31 101 LYS A CA 1
ATOM 773 C C . LYS A 1 101 ? 12.273 14.391 14.016 1 97.31 101 LYS A C 1
ATOM 775 O O . LYS A 1 101 ? 13.297 14.461 13.336 1 97.31 101 LYS A O 1
ATOM 780 N N . ALA A 1 102 ? 11.203 13.781 13.656 1 97.62 102 ALA A N 1
ATOM 781 C CA . ALA A 1 102 ? 11.148 13.102 12.367 1 97.62 102 ALA A CA 1
ATOM 782 C C . ALA A 1 102 ? 11.336 14.086 11.219 1 97.62 102 ALA A C 1
ATOM 784 O O . ALA A 1 102 ? 12.148 13.859 10.32 1 97.62 102 ALA A O 1
ATOM 785 N N . VAL A 1 103 ? 10.594 15.141 11.258 1 96.38 103 VAL A N 1
ATOM 786 C CA . VAL A 1 103 ? 10.641 16.125 10.188 1 96.38 103 VAL A CA 1
ATOM 787 C C . VAL A 1 103 ? 12.023 16.75 10.125 1 96.38 103 VAL A C 1
ATOM 789 O O . VAL A 1 103 ? 12.57 16.969 9.031 1 96.38 103 VAL A O 1
ATOM 792 N N . GLN A 1 104 ? 12.578 17.078 11.266 1 96.12 104 GLN A N 1
ATOM 793 C CA . GLN A 1 104 ? 13.93 17.609 11.297 1 96.12 104 GLN A CA 1
ATOM 794 C C . GLN A 1 104 ? 14.914 16.672 10.602 1 96.12 104 GLN A C 1
ATOM 796 O O . GLN A 1 104 ? 15.727 17.109 9.789 1 96.12 104 GLN A O 1
ATOM 801 N N . TYR A 1 105 ? 14.812 15.43 10.875 1 97.56 105 TYR A N 1
ATOM 802 C CA . TYR A 1 105 ? 15.695 14.438 10.273 1 97.56 105 TYR A CA 1
ATOM 803 C C . TYR A 1 105 ? 15.445 14.312 8.773 1 97.56 105 TYR A C 1
ATOM 805 O O . TYR A 1 105 ? 16.375 14.375 7.977 1 97.56 105 TYR A O 1
ATOM 813 N N . ILE A 1 106 ? 14.195 14.164 8.383 1 97.31 106 ILE A N 1
ATOM 814 C CA . ILE A 1 106 ? 13.805 13.922 7 1 97.31 106 ILE A CA 1
ATOM 815 C C . ILE A 1 106 ? 14.266 15.078 6.121 1 97.31 106 ILE A C 1
ATOM 817 O O . ILE A 1 106 ? 14.75 14.875 5.008 1 97.31 106 ILE A O 1
ATOM 821 N N . LYS A 1 107 ? 14.203 16.219 6.621 1 94.69 107 LYS A N 1
ATOM 822 C CA . LYS A 1 107 ? 14.539 17.406 5.848 1 94.69 107 LYS A CA 1
ATOM 823 C C . LYS A 1 107 ? 16.047 17.484 5.602 1 94.69 107 LYS A C 1
ATOM 825 O O . LYS A 1 107 ? 16.5 18.25 4.742 1 94.69 107 LYS A O 1
ATOM 830 N N . THR A 1 108 ? 16.828 16.75 6.312 1 96.19 108 THR A N 1
ATOM 831 C CA . THR A 1 108 ? 18.266 16.734 6.07 1 96.19 108 THR A CA 1
ATOM 832 C C . THR A 1 108 ? 18.594 15.969 4.793 1 96.19 108 THR A C 1
ATOM 834 O O . THR A 1 108 ? 19.703 16.062 4.277 1 96.19 108 THR A O 1
ATOM 837 N N . HIS A 1 109 ? 17.688 15.172 4.148 1 95.19 109 HIS A N 1
ATOM 838 C CA . HIS A 1 109 ? 17.906 14.328 2.984 1 95.19 109 HIS A CA 1
ATOM 839 C C . HIS A 1 109 ? 17.469 15.016 1.702 1 95.19 109 HIS A C 1
ATOM 841 O O . HIS A 1 109 ? 17.391 14.391 0.645 1 95.19 109 HIS A O 1
ATOM 847 N N . GLN A 1 110 ? 17.297 16.203 1.561 1 90.5 110 GLN A N 1
ATOM 848 C CA . GLN A 1 110 ? 16.875 16.938 0.371 1 90.5 110 GLN A CA 1
ATOM 849 C C . GLN A 1 110 ? 15.633 16.328 -0.253 1 90.5 110 GLN A C 1
ATOM 851 O O . GLN A 1 110 ? 15.594 16.062 -1.458 1 90.5 110 GLN A O 1
ATOM 856 N N . VAL A 1 111 ? 14.68 16.094 0.429 1 96.69 111 VAL A N 1
ATOM 857 C CA . VAL A 1 111 ? 13.414 15.523 -0.011 1 96.69 111 VAL A CA 1
ATOM 858 C C . VAL A 1 111 ? 12.539 16.625 -0.615 1 96.69 111 VAL A C 1
ATOM 860 O O . VAL A 1 111 ? 12.742 17.797 -0.348 1 96.69 111 VAL A O 1
ATOM 863 N N . LYS A 1 112 ? 11.672 16.234 -1.494 1 97.75 112 LYS A N 1
ATOM 864 C CA . LYS A 1 112 ? 10.672 17.156 -2.039 1 97.75 112 LYS A CA 1
ATOM 865 C C . LYS A 1 112 ? 9.453 17.25 -1.127 1 97.75 112 LYS A C 1
ATOM 867 O O . LYS A 1 112 ? 8.547 16.406 -1.21 1 97.75 112 LYS A O 1
ATOM 872 N N . VAL A 1 113 ? 9.398 18.281 -0.299 1 97.62 113 VAL A N 1
ATOM 873 C CA . VAL A 1 113 ? 8.25 18.531 0.577 1 97.62 113 VAL A CA 1
ATOM 874 C C . VAL A 1 113 ? 7.141 19.219 -0.205 1 97.62 113 VAL A C 1
ATOM 876 O O . VAL A 1 113 ? 7.363 20.25 -0.829 1 97.62 113 VAL A O 1
ATOM 879 N N . VAL A 1 114 ? 5.93 18.641 -0.202 1 97.69 114 VAL A N 1
ATOM 880 C CA . VAL A 1 114 ? 4.859 19.219 -1.009 1 97.69 114 VAL A CA 1
ATOM 881 C C . VAL A 1 114 ? 3.781 19.797 -0.097 1 97.69 114 VAL A C 1
ATOM 883 O O . VAL A 1 114 ? 2.924 20.562 -0.548 1 97.69 114 VAL A O 1
ATOM 886 N N . LYS A 1 115 ? 3.795 19.516 1.169 1 97.38 115 LYS A N 1
ATOM 887 C CA . LYS A 1 115 ? 3.01 20.156 2.213 1 97.38 115 LYS A CA 1
ATOM 888 C C . LYS A 1 115 ? 3.801 20.25 3.516 1 97.38 115 LYS A C 1
ATOM 890 O O . LYS A 1 115 ? 4.195 19.234 4.086 1 97.38 115 LYS A O 1
ATOM 895 N N . GLU A 1 116 ? 3.955 21.391 3.961 1 95.44 116 GLU A N 1
ATOM 896 C CA . GLU A 1 116 ? 4.789 21.641 5.133 1 95.44 116 GLU A CA 1
ATOM 897 C C . GLU A 1 116 ? 4.023 21.375 6.422 1 95.44 116 GLU A C 1
ATOM 899 O O . GLU A 1 116 ? 2.834 21.688 6.52 1 95.44 116 GLU A O 1
ATOM 904 N N . VAL A 1 117 ? 4.77 20.875 7.379 1 95.69 117 VAL A N 1
ATOM 905 C CA . VAL A 1 117 ? 4.195 20.688 8.703 1 95.69 117 VAL A CA 1
ATOM 906 C C . VAL A 1 117 ? 3.9 22.047 9.344 1 95.69 117 VAL A C 1
ATOM 908 O O . VAL A 1 117 ? 4.691 22.984 9.211 1 95.69 117 VAL A O 1
ATOM 911 N N . GLY A 1 118 ? 2.752 22.141 10.055 1 94.56 118 GLY A N 1
ATOM 912 C CA . GLY A 1 118 ? 2.4 23.359 10.773 1 94.56 118 GLY A CA 1
ATOM 913 C C . GLY A 1 118 ? 1.925 24.469 9.859 1 94.56 118 GLY A C 1
ATOM 914 O O . GLY A 1 118 ? 1.938 25.641 10.242 1 94.56 118 GLY A O 1
ATOM 915 N N . SER A 1 119 ? 1.619 24.141 8.617 1 92.5 119 SER A N 1
ATOM 916 C CA . SER A 1 119 ? 1.218 25.156 7.641 1 92.5 119 SER A CA 1
ATOM 917 C C . SER A 1 119 ? 0.103 24.625 6.738 1 92.5 119 SER A C 1
ATOM 919 O O . SER A 1 119 ? -0.081 23.422 6.605 1 92.5 119 SER A O 1
ATOM 921 N N . SER A 1 120 ? -0.6 25.516 6.207 1 90.62 120 SER A N 1
ATOM 922 C CA . SER A 1 120 ? -1.602 25.141 5.211 1 90.62 120 SER A CA 1
ATOM 923 C C . SER A 1 120 ? -1.008 25.125 3.807 1 90.62 120 SER A C 1
ATOM 925 O O . SER A 1 120 ? -1.666 24.719 2.854 1 90.62 120 SER A O 1
ATOM 927 N N . LEU A 1 121 ? 0.212 25.547 3.766 1 90.56 121 LEU A N 1
ATOM 928 C CA . LEU A 1 121 ? 0.848 25.562 2.453 1 90.56 121 LEU A CA 1
ATOM 929 C C . LEU A 1 121 ? 0.963 24.141 1.893 1 90.56 121 LEU A C 1
ATOM 931 O O . LEU A 1 121 ? 1.412 23.234 2.588 1 90.56 121 LEU A O 1
ATOM 935 N N . GLY A 1 122 ? 0.504 23.969 0.685 1 94.31 122 GLY A N 1
ATOM 936 C CA . GLY A 1 122 ? 0.585 22.672 0.035 1 94.31 122 GLY A CA 1
ATOM 937 C C . GLY A 1 122 ? -0.641 21.812 0.269 1 94.31 122 GLY A C 1
ATOM 938 O O . GLY A 1 122 ? -0.674 20.641 -0.136 1 94.31 122 GLY A O 1
ATOM 939 N N . SER A 1 123 ? -1.654 22.359 0.879 1 94.5 123 SER A N 1
ATOM 940 C CA . SER A 1 123 ? -2.857 21.609 1.199 1 94.5 123 SER A CA 1
ATOM 941 C C . SER A 1 123 ? -3.545 21.094 -0.064 1 94.5 123 SER A C 1
ATOM 943 O O . SER A 1 123 ? -4.375 20.188 -0.004 1 94.5 123 SER A O 1
ATOM 945 N N . GLU A 1 124 ? -3.207 21.703 -1.136 1 93.06 124 GLU A N 1
ATOM 946 C CA . GLU A 1 124 ? -3.805 21.297 -2.406 1 93.06 124 GLU A CA 1
ATOM 947 C C . GLU A 1 124 ? -3.492 19.828 -2.725 1 93.06 124 GLU A C 1
ATOM 949 O O . GLU A 1 124 ? -4.301 19.141 -3.35 1 93.06 124 GLU A O 1
ATOM 954 N N . VAL A 1 125 ? -2.342 19.344 -2.316 1 94.31 125 VAL A N 1
ATOM 955 C CA . VAL A 1 125 ? -1.969 17.969 -2.615 1 94.31 125 VAL A CA 1
ATOM 956 C C . VAL A 1 125 ? -2.885 17.016 -1.859 1 94.31 125 VAL A C 1
ATOM 958 O O . VAL A 1 125 ? -3.25 15.953 -2.377 1 94.31 125 VAL A O 1
ATOM 961 N N . VAL A 1 126 ? -3.24 17.406 -0.665 1 95.38 126 VAL A N 1
ATOM 962 C CA . VAL A 1 126 ? -4.16 16.609 0.149 1 95.38 126 VAL A CA 1
ATOM 963 C C . VAL A 1 126 ? -5.551 16.625 -0.482 1 95.38 126 VAL A C 1
ATOM 965 O O . VAL A 1 126 ? -6.184 15.586 -0.631 1 95.38 126 VAL A O 1
ATOM 968 N N . ALA A 1 127 ? -5.977 17.812 -0.872 1 94.25 127 ALA A N 1
ATOM 969 C CA . ALA A 1 127 ? -7.281 17.969 -1.513 1 94.25 127 ALA A CA 1
ATOM 970 C C . ALA A 1 127 ? -7.367 17.125 -2.787 1 94.25 127 ALA A C 1
ATOM 972 O O . ALA A 1 127 ? -8.375 16.469 -3.031 1 94.25 127 ALA A O 1
ATOM 973 N N . THR A 1 128 ? -6.324 17.188 -3.535 1 91.94 128 THR A N 1
ATOM 974 C CA . THR A 1 128 ? -6.281 16.453 -4.797 1 91.94 128 THR A CA 1
ATOM 975 C C . THR A 1 128 ? -6.348 14.945 -4.547 1 91.94 128 THR A C 1
ATOM 977 O O . THR A 1 128 ? -7.109 14.234 -5.211 1 91.94 128 THR A O 1
ATOM 980 N N . PHE A 1 129 ? -5.625 14.469 -3.646 1 93.88 129 PHE A N 1
ATOM 981 C CA . PHE A 1 129 ? -5.637 13.039 -3.391 1 93.88 129 PHE A CA 1
ATOM 982 C C . PHE A 1 129 ? -7 12.586 -2.887 1 93.88 129 PHE A C 1
ATOM 984 O O . PHE A 1 129 ? -7.547 11.594 -3.365 1 93.88 129 PHE A O 1
ATOM 991 N N . LEU A 1 130 ? -7.57 13.336 -2.01 1 94.44 130 LEU A N 1
ATOM 992 C CA . LEU A 1 130 ? -8.797 12.914 -1.339 1 94.44 130 LEU A CA 1
ATOM 993 C C . LEU A 1 130 ? -10.023 13.258 -2.182 1 94.44 130 LEU A C 1
ATOM 995 O O . LEU A 1 130 ? -11.117 12.75 -1.921 1 94.44 130 LEU A O 1
ATOM 999 N N . GLY A 1 131 ? -9.836 14.094 -3.201 1 90.69 131 GLY A N 1
ATOM 1000 C CA . GLY A 1 131 ? -10.953 14.523 -4.02 1 90.69 131 GLY A CA 1
ATOM 1001 C C . GLY A 1 131 ? -11.867 15.516 -3.312 1 90.69 131 GLY A C 1
ATOM 1002 O O . GLY A 1 131 ? -13.086 15.438 -3.441 1 90.69 131 GLY A O 1
ATOM 1003 N N . THR A 1 132 ? -11.273 16.328 -2.463 1 93.69 132 THR A N 1
ATOM 1004 C CA . THR A 1 132 ? -12.047 17.328 -1.752 1 93.69 132 THR A CA 1
ATOM 1005 C C . THR A 1 132 ? -11.953 18.688 -2.453 1 93.69 132 THR A C 1
ATOM 1007 O O . THR A 1 132 ? -11.164 18.844 -3.387 1 93.69 132 THR A O 1
ATOM 1010 N N . GLU A 1 133 ? -12.781 19.609 -1.982 1 92.88 133 GLU A N 1
ATOM 1011 C CA . GLU A 1 133 ? -12.578 21 -2.355 1 92.88 133 GLU A CA 1
ATOM 1012 C C . GLU A 1 133 ? -11.414 21.609 -1.582 1 92.88 133 GLU A C 1
ATOM 1014 O O . GLU A 1 133 ? -10.945 21.047 -0.594 1 92.88 133 GLU A O 1
ATOM 1019 N N . SER A 1 134 ? -10.977 22.703 -2.107 1 91.75 134 SER A N 1
ATOM 1020 C CA . SER A 1 134 ? -9.898 23.422 -1.43 1 91.75 134 SER A CA 1
ATOM 1021 C C . SER A 1 134 ? -10.352 23.969 -0.083 1 91.75 134 SER A C 1
ATOM 1023 O O . SER A 1 134 ? -11.547 24.234 0.112 1 91.75 134 SER A O 1
ATOM 1025 N N . PRO A 1 135 ? -9.367 24.125 0.79 1 91.19 135 PRO A N 1
ATOM 1026 C CA . PRO A 1 135 ? -9.727 24.578 2.135 1 91.19 135 PRO A CA 1
ATOM 1027 C C . PRO A 1 135 ? -10.477 25.922 2.127 1 91.19 135 PRO A C 1
ATOM 1029 O O . PRO A 1 135 ? -11.289 26.172 3.021 1 91.19 135 PRO A O 1
ATOM 1032 N N . ASP A 1 136 ? -10.242 26.734 1.228 1 91.5 136 ASP A N 1
ATOM 1033 C CA . ASP A 1 136 ? -10.812 28.094 1.181 1 91.5 136 ASP A CA 1
ATOM 1034 C C . ASP A 1 136 ? -12.312 28.031 0.929 1 91.5 136 ASP A C 1
ATOM 1036 O O . ASP A 1 136 ? -13.016 29.031 1.115 1 91.5 136 ASP A O 1
ATOM 1040 N N . LYS A 1 137 ? -12.82 26.906 0.55 1 94.06 137 LYS A N 1
ATOM 1041 C CA . LYS A 1 137 ? -14.234 26.766 0.223 1 94.06 137 LYS A CA 1
ATOM 1042 C C . LYS A 1 137 ? -15.07 26.547 1.481 1 94.06 137 LYS A C 1
ATOM 1044 O O . LYS A 1 137 ? -16.297 26.562 1.423 1 94.06 137 LYS A O 1
ATOM 1049 N N . GLY A 1 138 ? -14.43 26.266 2.643 1 94 138 GLY A N 1
ATOM 1050 C CA . GLY A 1 138 ? -15.109 26.203 3.924 1 94 138 GLY A CA 1
ATOM 1051 C C . GLY A 1 138 ? -15.781 24.859 4.172 1 94 138 GLY A C 1
ATOM 1052 O O . GLY A 1 138 ? -16.641 24.734 5.051 1 94 138 GLY A O 1
ATOM 1053 N N . LEU A 1 139 ? -15.547 23.969 3.332 1 96.25 139 LEU A N 1
ATOM 1054 C CA . LEU A 1 139 ? -16.047 22.609 3.512 1 96.25 139 LEU A CA 1
ATOM 1055 C C . LEU A 1 139 ? -14.961 21.703 4.105 1 96.25 139 LEU A C 1
ATOM 1057 O O . LEU A 1 139 ? -13.773 22.047 4.074 1 96.25 139 LEU A O 1
ATOM 1061 N N . ASP A 1 140 ? -15.312 20.531 4.703 1 96.75 140 ASP A N 1
ATOM 1062 C CA . ASP A 1 140 ? -14.383 19.547 5.254 1 96.75 140 ASP A CA 1
ATOM 1063 C C . ASP A 1 140 ? -13.461 20.188 6.285 1 96.75 140 ASP A C 1
ATOM 1065 O O . ASP A 1 140 ? -12.258 19.922 6.309 1 96.75 140 ASP A O 1
ATOM 1069 N N . THR A 1 141 ? -13.93 21.047 7.125 1 94.5 141 THR A N 1
ATOM 1070 C CA . THR A 1 141 ? -13.164 21.875 8.047 1 94.5 141 THR A CA 1
ATOM 1071 C C . THR A 1 141 ? -12.352 21 9.008 1 94.5 141 THR A C 1
ATOM 1073 O O . THR A 1 141 ? -11.203 21.312 9.312 1 94.5 141 THR A O 1
ATOM 1076 N N . TYR A 1 142 ? -12.898 19.938 9.484 1 93.25 142 TYR A N 1
ATOM 1077 C CA . TYR A 1 142 ? -12.203 19.031 10.398 1 93.25 142 TYR A CA 1
ATOM 1078 C C . TYR A 1 142 ? -10.938 18.469 9.75 1 93.25 142 TYR A C 1
ATOM 1080 O O . TYR A 1 142 ? -9.883 18.406 10.383 1 93.25 142 TYR A O 1
ATOM 1088 N N . LEU A 1 143 ? -11.031 18.094 8.516 1 95 143 LEU A N 1
ATOM 1089 C CA . LEU A 1 143 ? -9.891 17.594 7.762 1 95 143 LEU A CA 1
ATOM 1090 C C . LEU A 1 143 ? -8.773 18.641 7.707 1 95 143 LEU A C 1
ATOM 1092 O O . LEU A 1 143 ? -7.609 18.312 7.945 1 95 143 LEU A O 1
ATOM 1096 N N . TRP A 1 144 ? -9.141 19.828 7.375 1 95.31 144 TRP A N 1
ATOM 1097 C CA . TRP A 1 144 ? -8.141 20.859 7.156 1 95.31 144 TRP A CA 1
ATOM 1098 C C . TRP A 1 144 ? -7.477 21.266 8.469 1 95.31 144 TRP A C 1
ATOM 1100 O O . TRP A 1 144 ? -6.293 21.609 8.492 1 95.31 144 TRP A O 1
ATOM 1110 N N . GLN A 1 145 ? -8.234 21.219 9.555 1 93.62 145 GLN A N 1
ATOM 1111 C CA . GLN A 1 145 ? -7.633 21.453 10.867 1 93.62 145 GLN A CA 1
ATOM 1112 C C . GLN A 1 145 ? -6.633 20.359 11.219 1 93.62 145 GLN A C 1
ATOM 1114 O O . GLN A 1 145 ? -5.527 20.656 11.68 1 93.62 145 GLN A O 1
ATOM 1119 N N . ALA A 1 146 ? -6.988 19.141 10.961 1 92.25 146 ALA A N 1
ATOM 1120 C CA . ALA A 1 146 ? -6.133 18 11.266 1 92.25 146 ALA A CA 1
ATOM 1121 C C . ALA A 1 146 ? -4.906 17.969 10.359 1 92.25 146 ALA A C 1
ATOM 1123 O O . ALA A 1 146 ? -3.824 17.547 10.773 1 92.25 146 ALA A O 1
ATOM 1124 N N . ALA A 1 147 ? -5.086 18.438 9.18 1 94.56 147 ALA A N 1
ATOM 1125 C CA . ALA A 1 147 ? -4.047 18.328 8.156 1 94.56 147 ALA A CA 1
ATOM 1126 C C . ALA A 1 147 ? -2.936 19.344 8.398 1 94.56 147 ALA A C 1
ATOM 1128 O O . ALA A 1 147 ? -1.852 19.234 7.82 1 94.56 147 ALA A O 1
ATOM 1129 N N . VAL A 1 148 ? -3.164 20.344 9.211 1 94.75 148 VAL A N 1
ATOM 1130 C CA . VAL A 1 148 ? -2.195 21.422 9.43 1 94.75 148 VAL A CA 1
ATOM 1131 C C . VAL A 1 148 ? -0.873 20.828 9.914 1 94.75 148 VAL A C 1
ATOM 1133 O O . VAL A 1 148 ? 0.197 21.219 9.438 1 94.75 148 VAL A O 1
ATOM 1136 N N . ASP A 1 149 ? -0.938 19.812 10.711 1 95.56 149 ASP A N 1
ATOM 1137 C CA . ASP A 1 149 ? 0.279 19.312 11.344 1 95.56 149 ASP A CA 1
ATOM 1138 C C . ASP A 1 149 ? 0.794 18.062 10.625 1 95.56 149 ASP A C 1
ATOM 1140 O O . ASP A 1 149 ? 1.669 17.359 11.133 1 95.56 149 ASP A O 1
ATOM 1144 N N . ILE A 1 150 ? 0.257 17.797 9.477 1 97.62 150 ILE A N 1
ATOM 1145 C CA . ILE A 1 150 ? 0.624 16.594 8.742 1 97.62 150 ILE A CA 1
ATOM 1146 C C . ILE A 1 150 ? 1.405 16.969 7.484 1 97.62 150 ILE A C 1
ATOM 1148 O O . ILE A 1 150 ? 0.848 17.547 6.551 1 97.62 150 ILE A O 1
ATOM 1152 N N . PRO A 1 151 ? 2.643 16.719 7.414 1 98.06 151 PRO A N 1
ATOM 1153 C CA . PRO A 1 151 ? 3.408 17 6.199 1 98.06 151 PRO A CA 1
ATOM 1154 C C . PRO A 1 151 ? 3.277 15.914 5.145 1 98.06 151 PRO A C 1
ATOM 1156 O O . PRO A 1 151 ? 3 14.758 5.48 1 98.06 151 PRO A O 1
ATOM 1159 N N . PHE A 1 152 ? 3.475 16.328 3.928 1 98.25 152 PHE A N 1
ATOM 1160 C CA . PHE A 1 152 ? 3.518 15.43 2.783 1 98.25 152 PHE A CA 1
ATOM 1161 C C . PHE A 1 152 ? 4.777 15.656 1.959 1 98.25 152 PHE A C 1
ATOM 1163 O O . PHE A 1 152 ? 5.227 16.797 1.809 1 98.25 152 PHE A O 1
ATOM 1170 N N . LEU A 1 153 ? 5.305 14.562 1.437 1 98 153 LEU A N 1
ATOM 1171 C CA . LEU A 1 153 ? 6.453 14.594 0.536 1 98 153 LEU A CA 1
ATOM 1172 C C . LEU A 1 153 ? 6.223 13.688 -0.668 1 98 153 LEU A C 1
ATOM 1174 O O . LEU A 1 153 ? 5.223 12.977 -0.732 1 98 153 LEU A O 1
ATOM 1178 N N . GLU A 1 154 ? 7.094 13.805 -1.65 1 97.19 154 GLU A N 1
ATOM 1179 C CA . GLU A 1 154 ? 7.129 12.883 -2.779 1 97.19 154 GLU A CA 1
ATOM 1180 C C . GLU A 1 154 ? 8.414 12.062 -2.783 1 97.19 154 GLU A C 1
ATOM 1182 O O . GLU A 1 154 ? 9.492 12.586 -2.498 1 97.19 154 GLU A O 1
ATOM 1187 N N . ASP A 1 155 ? 8.234 10.82 -3.09 1 97 155 ASP A N 1
ATOM 1188 C CA . ASP A 1 155 ? 9.438 10.016 -3.273 1 97 155 ASP A CA 1
ATOM 1189 C C . ASP A 1 155 ? 10.078 10.289 -4.637 1 97 155 ASP A C 1
ATOM 1191 O O . ASP A 1 155 ? 9.594 11.125 -5.398 1 97 155 ASP A O 1
ATOM 1195 N N . PRO A 1 156 ? 11.148 9.688 -5.027 1 95.62 156 PRO A N 1
ATOM 1196 C CA . PRO A 1 156 ? 11.875 10.008 -6.254 1 95.62 156 PRO A CA 1
ATOM 1197 C C . PRO A 1 156 ? 11.031 9.836 -7.508 1 95.62 156 PRO A C 1
ATOM 1199 O O . PRO A 1 156 ? 11.328 10.43 -8.547 1 95.62 156 PRO A O 1
ATOM 1202 N N . ASP A 1 157 ? 9.992 9 -7.461 1 94.56 157 ASP A N 1
ATOM 1203 C CA . ASP A 1 157 ? 9.172 8.742 -8.641 1 94.56 157 ASP A CA 1
ATOM 1204 C C . ASP A 1 157 ? 7.828 9.453 -8.547 1 94.56 157 ASP A C 1
ATOM 1206 O O . ASP A 1 157 ? 6.934 9.211 -9.359 1 94.56 157 ASP A O 1
ATOM 1210 N N . GLY A 1 158 ? 7.652 10.242 -7.496 1 93.81 158 GLY A N 1
ATOM 1211 C CA . GLY A 1 158 ? 6.477 11.094 -7.414 1 93.81 158 GLY A CA 1
ATOM 1212 C C . GLY A 1 158 ? 5.355 10.477 -6.598 1 93.81 158 GLY A C 1
ATOM 1213 O O . GLY A 1 158 ? 4.25 11.023 -6.543 1 93.81 158 GLY A O 1
ATOM 1214 N N . TYR A 1 159 ? 5.578 9.328 -6.008 1 95.56 159 TYR A N 1
ATOM 1215 C CA . TYR A 1 159 ? 4.566 8.805 -5.094 1 95.56 159 TYR A CA 1
ATOM 1216 C C . TYR A 1 159 ? 4.391 9.727 -3.893 1 95.56 159 TYR A C 1
ATOM 1218 O O . TYR A 1 159 ? 5.371 10.219 -3.324 1 95.56 159 TYR A O 1
ATOM 1226 N N . LEU A 1 160 ? 3.148 9.969 -3.545 1 97.12 160 LEU A N 1
ATOM 1227 C CA . LEU A 1 160 ? 2.818 10.828 -2.412 1 97.12 160 LEU A CA 1
ATOM 1228 C C . LEU A 1 160 ? 3.016 10.086 -1.095 1 97.12 160 LEU A C 1
ATOM 1230 O O . LEU A 1 160 ? 2.619 8.922 -0.965 1 97.12 160 LEU A O 1
ATOM 1234 N N . ILE A 1 161 ? 3.646 10.758 -0.158 1 98.56 161 ILE A N 1
ATOM 1235 C CA . ILE A 1 161 ? 3.91 10.164 1.146 1 98.56 161 ILE A CA 1
ATOM 1236 C C . ILE A 1 161 ? 3.404 11.094 2.25 1 98.56 161 ILE A C 1
ATOM 1238 O O . ILE A 1 161 ? 3.762 12.273 2.289 1 98.56 161 ILE A O 1
ATOM 1242 N N . GLU A 1 162 ? 2.609 10.57 3.057 1 98.75 162 GLU A N 1
ATOM 1243 C CA . GLU A 1 162 ? 2.123 11.211 4.273 1 98.75 162 GLU A CA 1
ATOM 1244 C C . GLU A 1 162 ? 2.963 10.812 5.484 1 98.75 162 GLU A C 1
ATOM 1246 O O . GLU A 1 162 ? 3.311 9.641 5.645 1 98.75 162 GLU A O 1
ATOM 1251 N N . ILE A 1 163 ? 3.363 11.781 6.27 1 98.69 163 ILE A N 1
ATOM 1252 C CA . ILE A 1 163 ? 3.967 11.492 7.566 1 98.69 163 ILE A CA 1
ATOM 1253 C C . ILE A 1 163 ? 2.971 11.805 8.68 1 98.69 163 ILE A C 1
ATOM 1255 O O . ILE A 1 163 ? 2.521 12.945 8.82 1 98.69 163 ILE A O 1
ATOM 1259 N N . ILE A 1 164 ? 2.611 10.812 9.469 1 98.38 164 ILE A N 1
ATOM 1260 C CA . ILE A 1 164 ? 1.519 10.961 10.422 1 98.38 164 ILE A CA 1
ATOM 1261 C C . ILE A 1 164 ? 1.988 10.547 11.82 1 98.38 164 ILE A C 1
ATOM 1263 O O . ILE A 1 164 ? 2.783 9.617 11.961 1 98.38 164 ILE A O 1
ATOM 1267 N N . PRO A 1 165 ? 1.544 11.242 12.859 1 97.25 165 PRO A N 1
ATOM 1268 C CA . PRO A 1 165 ? 1.94 10.844 14.211 1 97.25 165 PRO A CA 1
ATOM 1269 C C . PRO A 1 165 ? 1.278 9.547 14.656 1 97.25 165 PRO A C 1
ATOM 1271 O O . PRO A 1 165 ? 0.127 9.281 14.305 1 97.25 165 PRO A O 1
ATOM 1274 N N . GLN A 1 166 ? 2.016 8.727 15.438 1 94.25 166 GLN A N 1
ATOM 1275 C CA . GLN A 1 166 ? 1.485 7.484 16 1 94.25 166 GLN A CA 1
ATOM 1276 C C . GLN A 1 166 ? 0.486 7.766 17.109 1 94.25 166 GLN A C 1
ATOM 1278 O O . GLN A 1 166 ? 0.609 8.766 17.828 1 94.25 166 GLN A O 1
ATOM 1283 N N . MET B 1 1 ? -17.25 -26.672 17.094 1 32.5 1 MET B N 1
ATOM 1284 C CA . MET B 1 1 ? -15.953 -26.312 16.531 1 32.5 1 MET B CA 1
ATOM 1285 C C . MET B 1 1 ? -15.914 -24.828 16.172 1 32.5 1 MET B C 1
ATOM 1287 O O . MET B 1 1 ? -16.766 -24.344 15.422 1 32.5 1 MET B O 1
ATOM 1291 N N . SER B 1 2 ? -15.703 -23.906 16.891 1 38.41 2 SER B N 1
ATOM 1292 C CA . SER B 1 2 ? -15.875 -22.469 16.703 1 38.41 2 SER B CA 1
ATOM 1293 C C . SER B 1 2 ? -15.398 -22.047 15.312 1 38.41 2 SER B C 1
ATOM 1295 O O . SER B 1 2 ? -14.242 -22.266 14.953 1 38.41 2 SER B O 1
ATOM 1297 N N . SER B 1 3 ? -16.141 -22.203 14.289 1 45.19 3 SER B N 1
ATOM 1298 C CA . SER B 1 3 ? -15.852 -22.125 12.859 1 45.19 3 SER B CA 1
ATOM 1299 C C . SER B 1 3 ? -15 -20.906 12.523 1 45.19 3 SER B C 1
ATOM 1301 O O . SER B 1 3 ? -15.414 -19.766 12.758 1 45.19 3 SER B O 1
ATOM 1303 N N . ASP B 1 4 ? -13.688 -21.016 12.633 1 68.31 4 ASP B N 1
ATOM 1304 C CA . ASP B 1 4 ? -12.758 -19.938 12.328 1 68.31 4 ASP B CA 1
ATOM 1305 C C . ASP B 1 4 ? -13.133 -19.234 11.023 1 68.31 4 ASP B C 1
ATOM 1307 O O . ASP B 1 4 ? -13.484 -19.891 10.039 1 68.31 4 ASP B O 1
ATOM 1311 N N . ALA B 1 5 ? -13.344 -18.047 11.211 1 85.81 5 ALA B N 1
ATOM 1312 C CA . ALA B 1 5 ? -13.641 -17.25 10.016 1 85.81 5 ALA B CA 1
ATOM 1313 C C . ALA B 1 5 ? -12.742 -17.656 8.852 1 85.81 5 ALA B C 1
ATOM 1315 O O . ALA B 1 5 ? -11.547 -17.906 9.039 1 85.81 5 ALA B O 1
ATOM 1316 N N . PRO B 1 6 ? -13.344 -18.031 7.789 1 93.44 6 PRO B N 1
ATOM 1317 C CA . PRO B 1 6 ? -12.57 -18.469 6.621 1 93.44 6 PRO B CA 1
ATOM 1318 C C . PRO B 1 6 ? -11.383 -17.562 6.32 1 93.44 6 PRO B C 1
ATOM 1320 O O . PRO B 1 6 ? -10.438 -17.984 5.645 1 93.44 6 PRO B O 1
ATOM 1323 N N . THR B 1 7 ? -11.359 -16.359 6.844 1 97.38 7 THR B N 1
ATOM 1324 C CA . THR B 1 7 ? -10.312 -15.391 6.523 1 97.38 7 THR B CA 1
ATOM 1325 C C . THR B 1 7 ? -9.375 -15.195 7.711 1 97.38 7 THR B C 1
ATOM 1327 O O . THR B 1 7 ? -8.562 -14.266 7.719 1 97.38 7 THR B O 1
ATOM 1330 N N . LYS B 1 8 ? -9.57 -16.031 8.758 1 96.38 8 LYS B N 1
ATOM 1331 C CA . LYS B 1 8 ? -8.672 -15.93 9.906 1 96.38 8 LYS B CA 1
ATOM 1332 C C . LYS B 1 8 ? -7.211 -16.047 9.477 1 96.38 8 LYS B C 1
ATOM 1334 O O . LYS B 1 8 ? -6.844 -16.984 8.758 1 96.38 8 LYS B O 1
ATOM 1339 N N . GLY B 1 9 ? -6.414 -15.078 9.875 1 97 9 GLY B N 1
ATOM 1340 C CA . GLY B 1 9 ? -4.988 -15.133 9.602 1 97 9 GLY B CA 1
ATOM 1341 C C . GLY B 1 9 ? -4.598 -14.383 8.336 1 97 9 GLY B C 1
ATOM 1342 O O . GLY B 1 9 ? -3.408 -14.219 8.047 1 97 9 GLY B O 1
ATOM 1343 N N . PHE B 1 10 ? -5.59 -13.938 7.504 1 98.5 10 PHE B N 1
ATOM 1344 C CA . PHE B 1 10 ? -5.273 -13.094 6.359 1 98.5 10 PHE B CA 1
ATOM 1345 C C . PHE B 1 10 ? -4.586 -11.812 6.809 1 98.5 10 PHE B C 1
ATOM 1347 O O . PHE B 1 10 ? -4.871 -11.297 7.891 1 98.5 10 PHE B O 1
ATOM 1354 N N . ARG B 1 11 ? -3.629 -11.312 6.012 1 98.62 11 ARG B N 1
ATOM 1355 C CA . ARG B 1 11 ? -2.953 -10.047 6.297 1 98.62 11 ARG B CA 1
ATOM 1356 C C . ARG B 1 11 ? -2.689 -9.273 5.012 1 98.62 11 ARG B C 1
ATOM 1358 O O . ARG B 1 11 ? -2.385 -9.859 3.973 1 98.62 11 ARG B O 1
ATOM 1365 N N . LEU B 1 12 ? -2.865 -7.977 5.031 1 98.81 12 LEU B N 1
ATOM 1366 C CA . LEU B 1 12 ? -2.258 -7.121 4.02 1 98.81 12 LEU B CA 1
ATOM 1367 C C . LEU B 1 12 ? -0.769 -6.934 4.289 1 98.81 12 LEU B C 1
ATOM 1369 O O . LEU B 1 12 ? -0.388 -6.188 5.195 1 98.81 12 LEU B O 1
ATOM 1373 N N . THR B 1 13 ? 0.036 -7.555 3.545 1 98.44 13 THR B N 1
ATOM 1374 C CA . THR B 1 13 ? 1.446 -7.656 3.902 1 98.44 13 THR B CA 1
ATOM 1375 C C . THR B 1 13 ? 2.256 -6.555 3.223 1 98.44 13 THR B C 1
ATOM 1377 O O . THR B 1 13 ? 3.037 -5.859 3.877 1 98.44 13 THR B O 1
ATOM 1380 N N . HIS B 1 14 ? 2.043 -6.387 1.917 1 98.75 14 HIS B N 1
ATOM 1381 C CA . HIS B 1 14 ? 2.895 -5.398 1.262 1 98.75 14 HIS B CA 1
ATOM 1382 C C . HIS B 1 14 ? 2.178 -4.75 0.082 1 98.75 14 HIS B C 1
ATOM 1384 O O . HIS B 1 14 ? 1.147 -5.25 -0.376 1 98.75 14 HIS B O 1
ATOM 1390 N N . VAL B 1 15 ? 2.654 -3.621 -0.277 1 98.56 15 VAL B N 1
ATOM 1391 C CA . VAL B 1 15 ? 2.262 -2.887 -1.476 1 98.56 15 VAL B CA 1
ATOM 1392 C C . VAL B 1 15 ? 3.441 -2.797 -2.439 1 98.56 15 VAL B C 1
ATOM 1394 O O . VAL B 1 15 ? 4.582 -2.588 -2.016 1 98.56 15 VAL B O 1
ATOM 1397 N N . GLY B 1 16 ? 3.18 -3.066 -3.678 1 98.31 16 GLY B N 1
ATOM 1398 C CA . GLY B 1 16 ? 4.207 -3.016 -4.703 1 98.31 16 GLY B CA 1
ATOM 1399 C C . GLY B 1 16 ? 4.133 -1.765 -5.562 1 98.31 16 GLY B C 1
ATOM 1400 O O . GLY B 1 16 ? 3.059 -1.396 -6.039 1 98.31 16 GLY B O 1
ATOM 1401 N N . LEU B 1 17 ? 5.254 -1.133 -5.73 1 97.12 17 LEU B N 1
ATOM 1402 C CA . LEU B 1 17 ? 5.406 0.041 -6.586 1 97.12 17 LEU B CA 1
ATOM 1403 C C . LEU B 1 17 ? 6.383 -0.236 -7.723 1 97.12 17 LEU B C 1
ATOM 1405 O O . LEU B 1 17 ? 7.391 -0.914 -7.527 1 97.12 17 LEU B O 1
ATOM 1409 N N . ARG B 1 18 ? 6.07 0.381 -8.805 1 95.5 18 ARG B N 1
ATOM 1410 C CA . ARG B 1 18 ? 7.086 0.501 -9.844 1 95.5 18 ARG B CA 1
ATOM 1411 C C . ARG B 1 18 ? 7.949 1.738 -9.625 1 95.5 18 ARG B C 1
ATOM 1413 O O . ARG B 1 18 ? 7.441 2.803 -9.266 1 95.5 18 ARG B O 1
ATOM 1420 N N . VAL B 1 19 ? 9.211 1.569 -9.828 1 96.19 19 VAL B N 1
ATOM 1421 C CA . VAL B 1 19 ? 10.117 2.703 -9.711 1 96.19 19 VAL B CA 1
ATOM 1422 C C . VAL B 1 19 ? 11.07 2.729 -10.898 1 96.19 19 VAL B C 1
ATOM 1424 O O . VAL B 1 19 ? 11.375 1.687 -11.484 1 96.19 19 VAL B O 1
ATOM 1427 N N . ALA B 1 20 ? 11.594 3.861 -11.25 1 95.06 20 ALA B N 1
ATOM 1428 C CA . ALA B 1 20 ? 12.422 4.035 -12.445 1 95.06 20 ALA B CA 1
ATOM 1429 C C . ALA B 1 20 ? 13.852 3.562 -12.195 1 95.06 20 ALA B C 1
ATOM 1431 O O . ALA B 1 20 ? 14.531 3.105 -13.117 1 95.06 20 ALA B O 1
ATOM 1432 N N . ASP B 1 21 ? 14.281 3.73 -10.992 1 96.06 21 ASP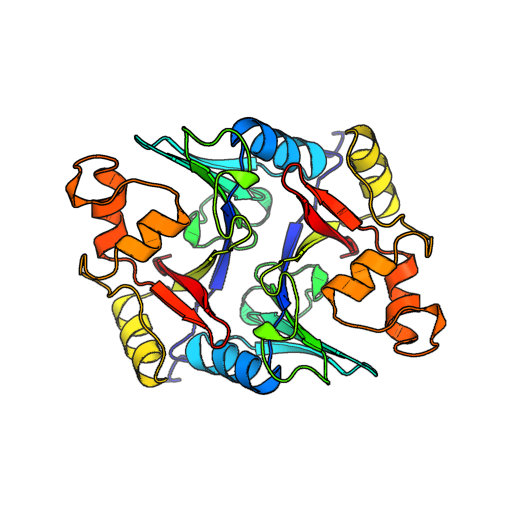 B N 1
ATOM 1433 C CA . ASP B 1 21 ? 15.633 3.383 -10.578 1 96.06 21 ASP B CA 1
ATOM 1434 C C . ASP B 1 21 ? 15.641 2.73 -9.195 1 96.06 21 ASP B C 1
ATOM 1436 O O . ASP B 1 21 ? 15.438 3.406 -8.188 1 96.06 21 ASP B O 1
ATOM 1440 N N . ILE B 1 22 ? 15.938 1.446 -9.211 1 97.56 22 ILE B N 1
ATOM 1441 C CA . ILE B 1 22 ? 15.789 0.64 -8.008 1 97.56 22 ILE B CA 1
ATOM 1442 C C . ILE B 1 22 ? 16.734 1.15 -6.926 1 97.56 22 ILE B C 1
ATOM 1444 O O . ILE B 1 22 ? 16.344 1.287 -5.762 1 97.56 22 ILE B O 1
ATOM 1448 N N . ASP B 1 23 ? 17.953 1.441 -7.281 1 97.62 23 ASP B N 1
ATOM 1449 C CA . ASP B 1 23 ? 18.938 1.856 -6.293 1 97.62 23 ASP B CA 1
ATOM 1450 C C . ASP B 1 23 ? 18.594 3.227 -5.711 1 97.62 23 ASP B C 1
ATOM 1452 O O . ASP B 1 23 ? 18.75 3.453 -4.512 1 97.62 23 ASP B O 1
ATOM 1456 N N . ARG B 1 24 ? 18.125 4.137 -6.559 1 97.06 24 ARG B N 1
ATOM 1457 C CA . ARG B 1 24 ? 17.703 5.457 -6.102 1 97.06 24 ARG B CA 1
ATOM 1458 C C . ARG B 1 24 ? 16.547 5.352 -5.117 1 97.06 24 ARG B C 1
ATOM 1460 O O . ARG B 1 24 ? 16.547 6.008 -4.07 1 97.06 24 ARG B O 1
ATOM 1467 N N . SER B 1 25 ? 15.594 4.535 -5.441 1 97.69 25 SER B N 1
ATOM 1468 C CA . SER B 1 25 ? 14.43 4.379 -4.586 1 97.69 25 SER B CA 1
ATOM 1469 C C . SER B 1 25 ? 14.789 3.678 -3.279 1 97.69 25 SER B C 1
ATOM 1471 O O . SER B 1 25 ? 14.32 4.074 -2.207 1 97.69 25 SER B O 1
ATOM 1473 N N . VAL B 1 26 ? 15.586 2.631 -3.365 1 98.62 26 VAL B N 1
ATOM 1474 C CA . VAL B 1 26 ? 16.031 1.95 -2.152 1 98.62 26 VAL B CA 1
ATOM 1475 C C . VAL B 1 26 ? 16.766 2.936 -1.243 1 98.62 26 VAL B C 1
ATOM 1477 O O . VAL B 1 26 ? 16.5 2.986 -0.038 1 98.62 26 VAL B O 1
ATOM 1480 N N . SER B 1 27 ? 17.641 3.738 -1.833 1 98.5 27 SER B N 1
ATOM 1481 C CA . SER B 1 27 ? 18.375 4.73 -1.066 1 98.5 27 SER B CA 1
ATOM 1482 C C . SER B 1 27 ? 17.438 5.73 -0.398 1 98.5 27 SER B C 1
ATOM 1484 O O . SER B 1 27 ? 17.656 6.113 0.754 1 98.5 27 SER B O 1
ATOM 1486 N N . PHE B 1 28 ? 16.469 6.098 -1.087 1 98.56 28 PHE B N 1
ATOM 1487 C CA . PHE B 1 28 ? 15.5 7.043 -0.545 1 98.56 28 PHE B CA 1
ATOM 1488 C C . PHE B 1 28 ? 14.789 6.457 0.67 1 98.56 28 PHE B C 1
ATOM 1490 O O . PHE B 1 28 ? 14.828 7.035 1.757 1 98.56 28 PHE B O 1
ATOM 1497 N N . TYR B 1 29 ? 14.18 5.305 0.571 1 98.81 29 TYR B N 1
ATOM 1498 C CA . TYR B 1 29 ? 13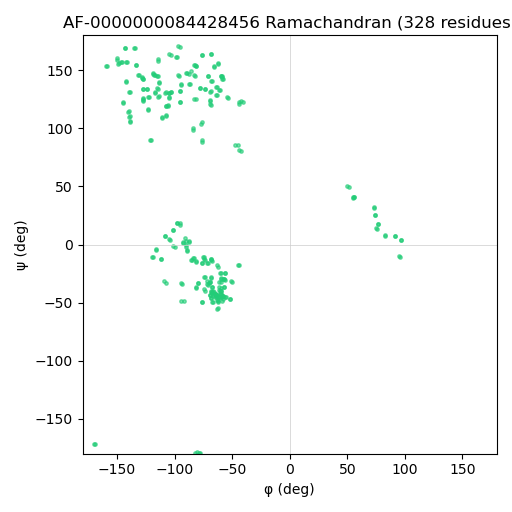.336 4.754 1.628 1 98.81 29 TYR B CA 1
ATOM 1499 C C . TYR B 1 29 ? 14.18 4.297 2.812 1 98.81 29 TYR B C 1
ATOM 1501 O O . TYR B 1 29 ? 13.742 4.375 3.963 1 98.81 29 TYR B O 1
ATOM 1509 N N . THR B 1 30 ? 15.406 3.781 2.514 1 98.5 30 THR B N 1
ATOM 1510 C CA . THR B 1 30 ? 16.281 3.389 3.615 1 98.5 30 THR B CA 1
ATOM 1511 C C . THR B 1 30 ? 16.859 4.613 4.305 1 98.5 30 THR B C 1
ATOM 1513 O O . THR B 1 30 ? 16.984 4.652 5.531 1 98.5 30 THR B O 1
ATOM 1516 N N . GLY B 1 31 ? 17.219 5.602 3.553 1 97.94 31 GLY B N 1
ATOM 1517 C CA . GLY B 1 31 ? 17.828 6.805 4.102 1 97.94 31 GLY B CA 1
ATOM 1518 C C . GLY B 1 31 ? 16.828 7.723 4.781 1 97.94 31 GLY B C 1
ATOM 1519 O O . GLY B 1 31 ? 17.016 8.109 5.938 1 97.94 31 GLY B O 1
ATOM 1520 N N . VAL B 1 32 ? 15.758 8.023 4.141 1 98.31 32 VAL B N 1
ATOM 1521 C CA . VAL B 1 32 ? 14.805 9.023 4.59 1 98.31 32 VAL B CA 1
ATOM 1522 C C . VAL B 1 32 ? 13.875 8.422 5.641 1 98.31 32 VAL B C 1
ATOM 1524 O O . VAL B 1 32 ? 13.555 9.07 6.641 1 98.31 32 VAL B O 1
ATOM 1527 N N . PHE B 1 33 ? 13.516 7.156 5.465 1 98.5 33 PHE B N 1
ATOM 1528 C CA . PHE B 1 33 ? 12.484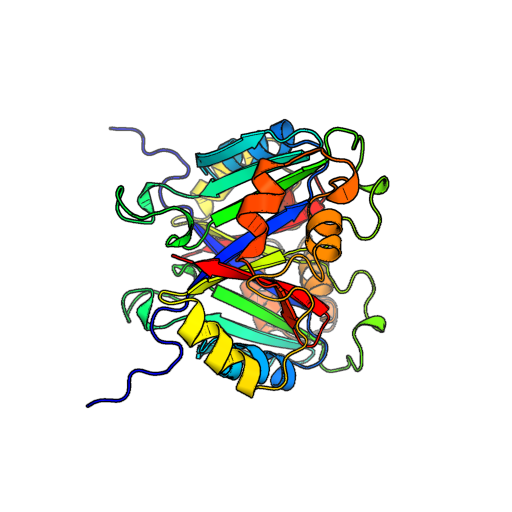 6.602 6.336 1 98.5 33 PHE B CA 1
ATOM 1529 C C . PHE B 1 33 ? 13.047 5.469 7.184 1 98.5 33 PHE B C 1
ATOM 1531 O O . PHE B 1 33 ? 12.328 4.863 7.98 1 98.5 33 PHE B O 1
ATOM 1538 N N . GLY B 1 34 ? 14.297 5.121 6.965 1 98.19 34 GLY B N 1
ATOM 1539 C CA . GLY B 1 34 ? 14.969 4.176 7.844 1 98.19 34 GLY B CA 1
ATOM 1540 C C . GLY B 1 34 ? 14.547 2.736 7.602 1 98.19 34 GLY B C 1
ATOM 1541 O O . GLY B 1 34 ? 14.672 1.892 8.492 1 98.19 34 GLY B O 1
ATOM 1542 N N . MET B 1 35 ? 13.969 2.445 6.508 1 98.69 35 MET B N 1
ATOM 1543 C CA . MET B 1 35 ? 13.664 1.053 6.199 1 98.69 35 MET B CA 1
ATOM 1544 C C . MET B 1 35 ? 14.938 0.257 5.953 1 98.69 35 MET B C 1
ATOM 1546 O O . MET B 1 35 ? 16 0.837 5.746 1 98.69 35 MET B O 1
ATOM 1550 N N . SER B 1 36 ? 14.75 -1.051 6.008 1 98.5 36 SER B N 1
ATOM 1551 C CA . SER B 1 36 ? 15.82 -1.971 5.641 1 98.5 36 SER B CA 1
ATOM 1552 C C . SER B 1 36 ? 15.414 -2.85 4.461 1 98.5 36 SER B C 1
ATOM 1554 O O . SER B 1 36 ? 14.234 -3.168 4.293 1 98.5 36 SER B O 1
ATOM 1556 N N . GLU B 1 37 ? 16.391 -3.164 3.684 1 98.5 37 GLU B N 1
ATOM 1557 C CA . GLU B 1 37 ? 16.156 -4.188 2.668 1 98.5 37 GLU B CA 1
ATOM 1558 C C . GLU B 1 37 ? 15.969 -5.562 3.305 1 98.5 37 GLU B C 1
ATOM 1560 O O . GLU B 1 37 ? 16.844 -6.039 4.031 1 98.5 37 GLU B O 1
ATOM 1565 N N . LEU B 1 38 ? 14.875 -6.164 3.092 1 98.38 38 LEU B N 1
ATOM 1566 C CA . LEU B 1 38 ? 14.555 -7.477 3.645 1 98.38 38 LEU B CA 1
ATOM 1567 C C . LEU B 1 38 ? 14.891 -8.586 2.652 1 98.38 38 LEU B C 1
ATOM 1569 O O . LEU B 1 38 ? 15.203 -9.703 3.053 1 98.38 38 LEU B O 1
ATOM 1573 N N . ALA B 1 39 ? 14.742 -8.312 1.349 1 98 39 ALA B N 1
ATOM 1574 C CA . ALA B 1 39 ? 15.039 -9.258 0.27 1 98 39 ALA B CA 1
ATOM 1575 C C . ALA B 1 39 ? 15.258 -8.523 -1.052 1 98 39 ALA B C 1
ATOM 1577 O O . ALA B 1 39 ? 14.75 -7.414 -1.247 1 98 39 ALA B O 1
ATOM 1578 N N . ARG B 1 40 ? 16.016 -9.094 -1.943 1 97.94 40 ARG B N 1
ATOM 1579 C CA . ARG B 1 40 ? 16.266 -8.609 -3.297 1 97.94 40 ARG B CA 1
ATOM 1580 C C . ARG B 1 40 ? 16.281 -9.758 -4.297 1 97.94 40 ARG B C 1
ATOM 1582 O O . ARG B 1 40 ? 16.875 -10.805 -4.043 1 97.94 40 ARG B O 1
ATOM 1589 N N . MET B 1 41 ? 15.555 -9.57 -5.344 1 96.25 41 MET B N 1
ATOM 1590 C CA . MET B 1 41 ? 15.5 -10.531 -6.445 1 96.25 41 MET B CA 1
ATOM 1591 C C . MET B 1 41 ? 15.945 -9.875 -7.754 1 96.25 41 MET B C 1
ATOM 1593 O O . MET B 1 41 ? 15.125 -9.305 -8.477 1 96.25 41 MET B O 1
ATOM 1597 N N . PRO B 1 42 ? 17.25 -9.945 -8.031 1 96.5 42 PRO B N 1
ATOM 1598 C CA . PRO B 1 42 ? 17.75 -9.461 -9.32 1 96.5 42 PRO B CA 1
ATOM 1599 C C . PRO B 1 42 ? 17.453 -10.43 -10.461 1 96.5 42 PRO B C 1
ATOM 1601 O O . PRO B 1 42 ? 18.266 -11.289 -10.781 1 96.5 42 PRO B O 1
ATOM 1604 N N . LEU B 1 43 ? 16.344 -10.297 -11.109 1 96.81 43 LEU B N 1
ATOM 1605 C CA . LEU B 1 43 ? 15.93 -11.164 -12.211 1 96.81 43 LEU B CA 1
ATOM 1606 C C . LEU B 1 43 ? 16.578 -10.719 -13.516 1 96.81 43 LEU B C 1
ATOM 1608 O O . LEU B 1 43 ? 17.406 -9.797 -13.523 1 96.81 43 LEU B O 1
ATOM 1612 N N . ASP B 1 44 ? 16.281 -11.406 -14.602 1 97.38 44 ASP B N 1
ATOM 1613 C CA . ASP B 1 44 ? 16.906 -11.109 -15.883 1 97.38 44 ASP B CA 1
ATOM 1614 C C . ASP B 1 44 ? 16.484 -9.734 -16.391 1 97.38 44 ASP B C 1
ATOM 1616 O O . ASP B 1 44 ? 17.328 -8.977 -16.891 1 97.38 44 ASP B O 1
ATOM 1620 N N . THR B 1 45 ? 15.258 -9.359 -16.234 1 96.5 45 THR B N 1
ATOM 1621 C CA . THR B 1 45 ? 14.758 -8.172 -16.906 1 96.5 45 THR B CA 1
ATOM 1622 C C . THR B 1 45 ? 14.273 -7.137 -15.898 1 96.5 45 THR B C 1
ATOM 1624 O O . THR B 1 45 ? 14 -5.988 -16.266 1 96.5 45 THR B O 1
ATOM 1627 N N . THR B 1 46 ? 14.156 -7.523 -14.641 1 96.56 46 THR B N 1
ATOM 1628 C CA . THR B 1 46 ? 13.656 -6.641 -13.594 1 96.56 46 THR B CA 1
ATOM 1629 C C . THR B 1 46 ? 14.352 -6.926 -12.266 1 96.56 46 THR B C 1
ATOM 1631 O O . THR B 1 46 ? 14.977 -7.977 -12.102 1 96.56 46 THR B O 1
ATOM 1634 N N . THR B 1 47 ? 14.359 -5.965 -11.406 1 97.44 47 THR B N 1
ATOM 1635 C CA . THR B 1 47 ? 14.789 -6.148 -10.023 1 97.44 47 THR B CA 1
ATOM 1636 C C . THR B 1 47 ? 13.633 -5.883 -9.062 1 97.44 47 THR B C 1
ATOM 1638 O O . THR B 1 47 ? 12.891 -4.918 -9.227 1 97.44 47 THR B O 1
ATOM 1641 N N . VAL B 1 48 ? 13.414 -6.797 -8.133 1 98.06 48 VAL B N 1
ATOM 1642 C CA . VAL B 1 48 ? 12.414 -6.656 -7.082 1 98.06 48 VAL B CA 1
ATOM 1643 C C . VAL B 1 48 ? 13.102 -6.547 -5.723 1 98.06 48 VAL B C 1
ATOM 1645 O O . VAL B 1 48 ? 13.961 -7.367 -5.387 1 98.06 48 VAL B O 1
ATOM 1648 N N . VAL B 1 49 ? 12.789 -5.555 -4.953 1 98.81 49 VAL B N 1
ATOM 1649 C CA . VAL B 1 49 ? 13.344 -5.375 -3.613 1 98.81 49 VAL B CA 1
ATOM 1650 C C . VAL B 1 49 ? 12.203 -5.195 -2.609 1 98.81 49 VAL B C 1
ATOM 1652 O O . VAL B 1 49 ? 11.242 -4.469 -2.875 1 98.81 49 VAL B O 1
ATOM 1655 N N . PHE B 1 50 ? 12.312 -5.898 -1.513 1 98.88 50 PHE B N 1
ATOM 1656 C CA . PHE B 1 50 ? 11.375 -5.73 -0.41 1 98.88 50 PHE B CA 1
ATOM 1657 C C . PHE B 1 50 ? 12.008 -4.953 0.733 1 98.88 50 PHE B C 1
ATOM 1659 O O . PHE B 1 50 ? 13.102 -5.297 1.195 1 98.88 50 PHE B O 1
ATOM 1666 N N . LEU B 1 51 ? 11.359 -3.906 1.14 1 98.94 51 LEU B N 1
ATOM 1667 C CA . LEU B 1 51 ? 11.812 -3.061 2.24 1 98.94 51 LEU B CA 1
ATOM 1668 C C . LEU B 1 51 ? 10.844 -3.129 3.412 1 98.94 51 LEU B C 1
ATOM 1670 O O . LEU B 1 51 ? 9.625 -3.232 3.213 1 98.94 51 LEU B O 1
ATOM 1674 N N . GLY B 1 52 ? 11.273 -3.072 4.59 1 98.69 52 GLY B N 1
ATOM 1675 C CA . GLY B 1 52 ? 10.469 -3.033 5.805 1 98.69 52 GLY B CA 1
ATOM 1676 C C . GLY B 1 52 ? 11.289 -2.709 7.043 1 98.69 52 GLY B C 1
ATOM 1677 O O . GLY B 1 52 ? 12.414 -2.229 6.941 1 98.69 52 GLY B O 1
ATOM 1678 N N . TYR B 1 53 ? 10.656 -2.826 8.164 1 98.38 53 TYR B N 1
ATOM 1679 C CA . TYR B 1 53 ? 11.312 -2.594 9.445 1 98.38 53 TYR B CA 1
ATOM 1680 C C . TYR B 1 53 ? 11.547 -3.908 10.18 1 98.38 53 TYR B C 1
ATOM 1682 O O . TYR B 1 53 ? 10.602 -4.535 10.664 1 98.38 53 TYR B O 1
ATOM 1690 N N . PRO B 1 54 ? 12.828 -4.328 10.312 1 97 54 PRO B N 1
ATOM 1691 C CA . PRO B 1 54 ? 13.117 -5.613 10.953 1 97 54 PRO B CA 1
ATOM 1692 C C . PRO B 1 54 ? 12.547 -5.711 12.367 1 97 54 PRO B C 1
ATOM 1694 O O . PRO B 1 54 ? 12.188 -6.801 12.82 1 97 54 PRO B O 1
ATOM 1697 N N . ASP B 1 55 ? 12.445 -4.594 13.047 1 96.38 55 ASP B N 1
ATOM 1698 C CA . ASP B 1 55 ? 12.008 -4.609 14.445 1 96.38 55 ASP B CA 1
ATOM 1699 C C . ASP B 1 55 ? 10.492 -4.547 14.547 1 96.38 55 ASP B C 1
ATOM 1701 O O . ASP B 1 55 ? 9.938 -4.527 15.648 1 96.38 55 ASP B O 1
ATOM 1705 N N . ALA B 1 56 ? 9.805 -4.547 13.438 1 95.62 56 ALA B N 1
ATOM 1706 C CA . ALA B 1 56 ? 8.352 -4.484 13.445 1 95.62 56 ALA B CA 1
ATOM 1707 C C . ALA B 1 56 ? 7.742 -5.863 13.688 1 95.62 56 ALA B C 1
ATOM 1709 O O . ALA B 1 56 ? 6.531 -5.988 13.906 1 95.62 56 ALA B O 1
ATOM 1710 N N . ALA B 1 57 ? 8.5 -6.867 13.57 1 94.56 57 ALA B N 1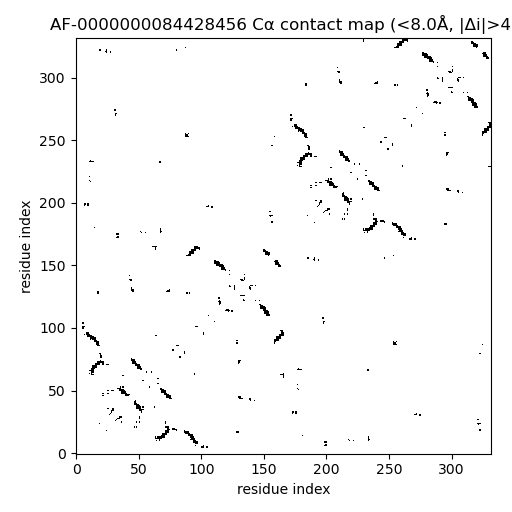
ATOM 1711 C CA . ALA B 1 57 ? 8.094 -8.242 13.82 1 94.56 57 ALA B CA 1
ATOM 1712 C C . ALA B 1 57 ? 9.219 -9.047 14.461 1 94.56 57 ALA B C 1
ATOM 1714 O O . ALA B 1 57 ? 10.367 -8.586 14.508 1 94.56 57 ALA B O 1
ATOM 1715 N N . SER B 1 58 ? 8.859 -10.195 14.906 1 94.81 58 SER B N 1
ATOM 1716 C CA . SER B 1 58 ? 9.891 -11.078 15.422 1 94.81 58 SER B CA 1
ATOM 1717 C C . SER B 1 58 ? 10.93 -11.398 14.352 1 94.81 58 SER B C 1
ATOM 1719 O O . SER B 1 58 ? 10.594 -11.508 13.172 1 94.81 58 SER B O 1
ATOM 1721 N N . PRO B 1 59 ? 12.156 -11.539 14.734 1 93.12 59 PRO B N 1
ATOM 1722 C CA . PRO B 1 59 ? 13.227 -11.781 13.766 1 93.12 59 PRO B CA 1
ATOM 1723 C C . PRO B 1 59 ? 12.977 -13.016 12.906 1 93.12 59 PRO B C 1
ATOM 1725 O O . PRO B 1 59 ? 13.453 -13.086 11.773 1 93.12 59 PRO B O 1
ATOM 1728 N N . ASP B 1 60 ? 12.188 -13.961 13.414 1 95 60 ASP B N 1
ATOM 1729 C CA . ASP B 1 60 ? 11.977 -15.211 12.703 1 95 60 ASP B CA 1
ATOM 1730 C C . ASP B 1 60 ? 10.734 -15.133 11.812 1 95 60 ASP B C 1
ATOM 1732 O O . ASP B 1 60 ? 10.406 -16.094 11.109 1 95 60 ASP B O 1
ATOM 1736 N N . THR B 1 61 ? 10.094 -13.953 11.805 1 95.94 61 THR B N 1
ATOM 1737 C CA . THR B 1 61 ? 8.906 -13.805 10.977 1 95.94 61 THR B CA 1
ATOM 1738 C C . THR B 1 61 ? 9.273 -13.812 9.5 1 95.94 61 THR B C 1
ATOM 1740 O O . THR B 1 61 ? 10.086 -13 9.047 1 95.94 61 THR B O 1
ATOM 1743 N N . PRO B 1 62 ? 8.648 -14.75 8.742 1 96.5 62 PRO B N 1
ATOM 1744 C CA . PRO B 1 62 ? 8.922 -14.773 7.305 1 96.5 62 PRO B CA 1
ATOM 1745 C C . PRO B 1 62 ? 8.492 -13.484 6.605 1 96.5 62 PRO B C 1
ATOM 1747 O O . PRO B 1 62 ? 7.578 -12.805 7.066 1 96.5 62 PRO B O 1
ATOM 1750 N N . LEU B 1 63 ? 9.102 -13.188 5.488 1 96.94 63 LEU B N 1
ATOM 1751 C CA . LEU B 1 63 ? 8.906 -11.953 4.738 1 96.94 63 LEU B CA 1
ATOM 1752 C C . LEU B 1 63 ? 7.422 -11.711 4.477 1 96.94 63 LEU B C 1
ATOM 1754 O O . LEU B 1 63 ? 6.895 -10.641 4.793 1 96.94 63 LEU B O 1
ATOM 1758 N N . PHE B 1 64 ? 6.734 -12.719 4.043 1 96.19 64 PHE B N 1
ATOM 1759 C CA . PHE B 1 64 ? 5.367 -12.531 3.57 1 96.19 64 PHE B CA 1
ATOM 1760 C C . PHE B 1 64 ? 4.371 -12.711 4.711 1 96.19 64 PHE B C 1
ATOM 1762 O O . PHE B 1 64 ? 3.158 -12.695 4.488 1 96.19 64 PHE B O 1
ATOM 1769 N N . ALA B 1 65 ? 4.902 -12.883 5.91 1 96.06 65 ALA B N 1
ATOM 1770 C CA . ALA B 1 65 ? 4.055 -12.828 7.102 1 96.06 65 ALA B CA 1
ATOM 1771 C C . ALA B 1 65 ? 4.188 -11.484 7.812 1 96.06 65 ALA B C 1
ATOM 1773 O O . ALA B 1 65 ? 3.527 -11.242 8.82 1 96.06 65 ALA B O 1
ATOM 1774 N N . ARG B 1 66 ? 5.023 -10.664 7.266 1 97.12 66 ARG B N 1
ATOM 1775 C CA . ARG B 1 66 ? 5.215 -9.32 7.805 1 97.12 66 ARG B CA 1
ATOM 1776 C C . ARG B 1 66 ? 4.211 -8.344 7.207 1 97.12 66 ARG B C 1
ATOM 1778 O O . ARG B 1 66 ? 3.789 -8.5 6.062 1 97.12 66 ARG B O 1
ATOM 1785 N N . GLU B 1 67 ? 3.814 -7.406 7.98 1 98.19 67 GLU B N 1
ATOM 1786 C CA . GLU B 1 67 ? 3.047 -6.266 7.492 1 98.19 67 GLU B CA 1
ATOM 1787 C C . GLU B 1 67 ? 3.924 -5.023 7.363 1 98.19 67 GLU B C 1
ATOM 1789 O O . GLU B 1 67 ? 5.035 -4.984 7.895 1 98.19 67 GLU B O 1
ATOM 1794 N N . GLY B 1 68 ? 3.463 -4.047 6.641 1 98.44 68 GLY B N 1
ATOM 1795 C CA . GLY B 1 68 ? 4.223 -2.812 6.488 1 98.44 68 GLY B CA 1
ATOM 1796 C C . GLY B 1 68 ? 5.414 -2.959 5.566 1 98.44 68 GLY B C 1
ATOM 1797 O O . GLY B 1 68 ? 6.418 -2.26 5.727 1 98.44 68 GLY B O 1
ATOM 1798 N N . VAL B 1 69 ? 5.367 -3.908 4.652 1 98.81 69 VAL B N 1
ATOM 1799 C CA . VAL B 1 69 ? 6.457 -4.145 3.709 1 98.81 69 VAL B CA 1
ATOM 1800 C C . VAL B 1 69 ? 6.188 -3.393 2.408 1 98.81 69 VAL B C 1
ATOM 1802 O O . VAL B 1 69 ? 5.047 -3.33 1.943 1 98.81 69 VAL B O 1
ATOM 1805 N N . LEU B 1 70 ? 7.18 -2.781 1.857 1 98.88 70 LEU B N 1
ATOM 1806 C CA . LEU B 1 70 ? 7.152 -2.098 0.569 1 98.88 70 LEU B CA 1
ATOM 1807 C C . LEU B 1 70 ? 7.914 -2.893 -0.485 1 98.88 70 LEU B C 1
ATOM 1809 O O . LEU B 1 70 ? 9.086 -3.223 -0.292 1 98.88 70 LEU B O 1
ATOM 1813 N N . GLU B 1 71 ? 7.242 -3.289 -1.519 1 98.81 71 GLU B N 1
ATOM 1814 C CA . GLU B 1 71 ? 7.875 -3.922 -2.67 1 98.81 71 GLU B CA 1
ATOM 1815 C C . GLU B 1 71 ? 8.172 -2.902 -3.768 1 98.81 71 GLU B C 1
ATOM 1817 O O . GLU B 1 71 ? 7.273 -2.191 -4.223 1 98.81 71 GLU B O 1
ATOM 1822 N N . LEU B 1 72 ? 9.422 -2.799 -4.16 1 98.25 72 LEU B N 1
ATOM 1823 C CA . LEU B 1 72 ? 9.844 -1.961 -5.273 1 98.25 72 LEU B CA 1
ATOM 1824 C C . LEU B 1 72 ? 10.242 -2.814 -6.477 1 98.25 72 LEU B C 1
ATOM 1826 O O . LEU B 1 72 ? 10.984 -3.785 -6.336 1 98.25 72 LEU B O 1
ATOM 1830 N N . ASN B 1 73 ? 9.711 -2.459 -7.586 1 97.06 73 ASN B N 1
ATOM 1831 C CA . ASN B 1 73 ? 10.008 -3.152 -8.836 1 97.06 73 ASN B CA 1
ATOM 1832 C C . ASN B 1 73 ? 10.539 -2.193 -9.898 1 97.06 73 ASN B C 1
ATOM 1834 O O . ASN B 1 73 ? 9.969 -1.127 -10.125 1 97.06 73 ASN B O 1
ATOM 1838 N N . SER B 1 74 ? 11.594 -2.574 -10.562 1 96.19 74 SER B N 1
ATOM 1839 C CA . SER B 1 74 ? 12.188 -1.728 -11.594 1 96.19 74 SER B CA 1
ATOM 1840 C C . SER B 1 74 ? 12.641 -2.553 -12.797 1 96.19 74 SER B C 1
ATOM 1842 O O . SER B 1 74 ? 13.539 -3.393 -12.672 1 96.19 74 SER B O 1
ATOM 1844 N N . LYS B 1 75 ? 11.992 -2.289 -13.867 1 94.69 75 LYS B N 1
ATOM 1845 C CA . LYS B 1 75 ? 12.484 -2.857 -15.117 1 94.69 75 LYS B CA 1
ATOM 1846 C C . LYS B 1 75 ? 13.891 -2.355 -15.43 1 94.69 75 LYS B C 1
ATOM 1848 O O . LYS B 1 75 ? 14.141 -1.148 -15.414 1 94.69 75 LYS B O 1
ATOM 1853 N N . LYS B 1 76 ? 14.742 -3.184 -15.773 1 94.19 76 LYS B N 1
ATOM 1854 C CA . LYS B 1 76 ? 16.156 -2.85 -15.914 1 94.19 76 LYS B CA 1
ATOM 1855 C C . LYS B 1 76 ? 16.391 -1.91 -17.094 1 94.19 76 LYS B C 1
ATOM 1857 O O . LYS B 1 76 ? 17.312 -1.104 -17.078 1 94.19 76 LYS B O 1
ATOM 1862 N N . THR B 1 77 ? 15.555 -1.972 -18.078 1 90.12 77 THR B N 1
ATOM 1863 C CA . THR B 1 77 ? 15.75 -1.139 -19.266 1 90.12 77 THR B CA 1
ATOM 1864 C C . THR B 1 77 ? 15.039 0.2 -19.109 1 90.12 77 THR B C 1
ATOM 1866 O O . THR B 1 77 ? 15.086 1.043 -20.016 1 90.12 77 THR B O 1
ATOM 1869 N N . MET B 1 78 ? 14.344 0.34 -17.969 1 87.12 78 MET B N 1
ATOM 1870 C CA . MET B 1 78 ? 13.617 1.588 -17.75 1 87.12 78 MET B CA 1
ATOM 1871 C C . MET B 1 78 ? 14.586 2.727 -17.422 1 87.12 78 MET B C 1
ATOM 1873 O O . MET B 1 78 ? 15.484 2.57 -16.594 1 87.12 78 MET B O 1
ATOM 1877 N N . THR B 1 79 ? 14.359 3.854 -18.078 1 81 79 THR B N 1
ATOM 1878 C CA . THR B 1 79 ? 15.203 5.02 -17.828 1 81 79 THR B CA 1
ATOM 1879 C C . THR B 1 79 ? 14.422 6.094 -17.078 1 81 79 THR B C 1
ATOM 1881 O O . THR B 1 79 ? 15 6.84 -16.281 1 81 79 THR B O 1
ATOM 1884 N N . ASP B 1 80 ? 13.141 6.09 -17.375 1 83.94 80 ASP B N 1
ATOM 1885 C CA . ASP B 1 80 ? 12.258 7.086 -16.766 1 83.94 80 ASP B CA 1
ATOM 1886 C C . ASP B 1 80 ? 10.844 6.535 -16.594 1 83.94 80 ASP B C 1
ATOM 1888 O O . ASP B 1 80 ? 10.453 5.59 -17.297 1 83.94 80 ASP B O 1
ATOM 1892 N N . SER B 1 81 ? 10.156 7.133 -15.633 1 81.19 81 SER B N 1
ATOM 1893 C CA . SER B 1 81 ? 8.789 6.684 -15.367 1 81.19 81 SER B CA 1
ATOM 1894 C C . SER B 1 81 ? 7.906 6.844 -16.594 1 81.19 81 SER B C 1
ATOM 1896 O O . SER B 1 81 ? 6.934 6.102 -16.781 1 81.19 81 SER B O 1
ATOM 1898 N N . SER B 1 82 ? 8.203 7.758 -17.375 1 76.44 82 SER B N 1
ATOM 1899 C CA . SER B 1 82 ? 7.395 8.047 -18.547 1 76.44 82 SER B CA 1
ATOM 1900 C C . SER B 1 82 ? 7.496 6.93 -19.578 1 76.44 82 SER B C 1
ATOM 1902 O O . SER B 1 82 ? 6.691 6.859 -20.5 1 76.44 82 SER B O 1
ATOM 1904 N N . ASP B 1 83 ? 8.477 6.043 -19.406 1 71.25 83 ASP B N 1
ATOM 1905 C CA . ASP B 1 83 ? 8.688 4.93 -20.328 1 71.25 83 ASP B CA 1
ATOM 1906 C C . ASP B 1 83 ? 7.637 3.84 -20.125 1 71.25 83 ASP B C 1
ATOM 1908 O O . ASP B 1 83 ? 7.508 2.93 -20.953 1 71.25 83 ASP B O 1
ATOM 1912 N N . TYR B 1 84 ? 6.914 3.99 -19.062 1 70.94 84 TYR B N 1
ATOM 1913 C CA . TYR B 1 84 ? 5.977 2.928 -18.719 1 70.94 84 TYR B CA 1
ATOM 1914 C C . TYR B 1 84 ? 4.555 3.467 -18.609 1 70.94 84 TYR B C 1
ATOM 1916 O O . TYR B 1 84 ? 4.281 4.363 -17.812 1 70.94 84 TYR B O 1
ATOM 1924 N N . PRO B 1 85 ? 3.811 2.9 -19.531 1 69.62 85 PRO B N 1
ATOM 1925 C CA . PRO B 1 85 ? 2.402 3.275 -19.391 1 69.62 85 PRO B CA 1
ATOM 1926 C C . PRO B 1 85 ? 1.832 2.891 -18.016 1 69.62 85 PRO B C 1
ATOM 1928 O O . PRO B 1 85 ? 2.213 1.861 -17.453 1 69.62 85 PRO B O 1
ATOM 1931 N N . ASP B 1 86 ? 1.016 3.67 -17.469 1 77.44 86 ASP B N 1
ATOM 1932 C CA . ASP B 1 86 ? 0.373 3.426 -16.172 1 77.44 86 ASP B CA 1
ATOM 1933 C C . ASP B 1 86 ? 1.409 3.158 -15.086 1 77.44 86 ASP B C 1
ATOM 1935 O O . ASP B 1 86 ? 1.274 2.207 -14.312 1 77.44 86 ASP B O 1
ATOM 1939 N N . PHE B 1 87 ? 2.475 3.891 -15.102 1 76.44 87 PHE B N 1
ATOM 1940 C CA . PHE B 1 87 ? 3.623 3.752 -14.211 1 76.44 87 PHE B CA 1
ATOM 1941 C C . PHE B 1 87 ? 3.18 3.703 -12.758 1 76.44 87 PHE B C 1
ATOM 1943 O O . PHE B 1 87 ? 3.721 2.93 -11.961 1 76.44 87 PHE B O 1
ATOM 1950 N N . ARG B 1 88 ? 2.164 4.336 -12.414 1 78.5 88 ARG B N 1
ATOM 1951 C CA . ARG B 1 88 ? 1.826 4.473 -11 1 78.5 88 ARG B CA 1
ATOM 1952 C C . ARG B 1 88 ? 0.822 3.406 -10.57 1 78.5 88 ARG B C 1
ATOM 1954 O O . ARG B 1 88 ? 0.206 3.518 -9.508 1 78.5 88 ARG B O 1
ATOM 1961 N N . PHE B 1 89 ? 0.791 2.406 -11.398 1 84.75 89 PHE B N 1
ATOM 1962 C CA . PHE B 1 89 ? -0.025 1.25 -11.055 1 84.75 89 PHE B CA 1
ATOM 1963 C C . PHE B 1 89 ? 0.578 0.499 -9.867 1 84.75 89 PHE B C 1
ATOM 1965 O O . PHE B 1 89 ? 1.792 0.293 -9.812 1 84.75 89 PHE B O 1
ATOM 1972 N N . VAL B 1 90 ? -0.268 0.192 -8.859 1 93.88 90 VAL B N 1
ATOM 1973 C CA . VAL B 1 90 ? 0.233 -0.453 -7.648 1 93.88 90 VAL B CA 1
ATOM 1974 C C . VAL B 1 90 ? -0.358 -1.856 -7.527 1 93.88 90 VAL B C 1
ATOM 1976 O O . VAL B 1 90 ? -1.339 -2.184 -8.203 1 93.88 90 VAL B O 1
ATOM 1979 N N . LYS B 1 91 ? 0.29 -2.643 -6.809 1 97.69 91 LYS B N 1
ATOM 1980 C CA . LYS B 1 91 ? -0.177 -3.98 -6.457 1 97.69 91 LYS B CA 1
ATOM 1981 C C . LYS B 1 91 ? -0.264 -4.152 -4.945 1 97.69 91 LYS B C 1
ATOM 1983 O O . LYS B 1 91 ? 0.663 -3.787 -4.219 1 97.69 91 LYS B O 1
ATOM 1988 N N . LEU B 1 92 ? -1.427 -4.582 -4.473 1 98.62 92 LEU B N 1
ATOM 1989 C CA . LEU B 1 92 ? -1.562 -5.008 -3.086 1 98.62 92 LEU B CA 1
ATOM 1990 C C . LEU B 1 92 ? -1.279 -6.5 -2.947 1 98.62 92 LEU B C 1
ATOM 1992 O O . LEU B 1 92 ? -1.563 -7.277 -3.863 1 98.62 92 LEU B O 1
ATOM 1996 N N . ALA B 1 93 ? -0.738 -6.871 -1.82 1 98.81 93 ALA B N 1
ATOM 1997 C CA . ALA B 1 93 ? -0.537 -8.297 -1.559 1 98.81 93 ALA B CA 1
ATOM 1998 C C . ALA B 1 93 ? -1.137 -8.695 -0.214 1 98.81 93 ALA B C 1
ATOM 2000 O O . ALA B 1 93 ? -0.832 -8.086 0.814 1 98.81 93 ALA B O 1
ATOM 2001 N N . PHE B 1 94 ? -1.987 -9.641 -0.267 1 98.88 94 PHE B N 1
ATOM 2002 C CA . PHE B 1 94 ? -2.523 -10.281 0.93 1 98.88 94 PHE B CA 1
ATOM 2003 C C . PHE B 1 94 ? -1.896 -11.656 1.137 1 98.88 94 PHE B C 1
ATOM 2005 O O . PHE B 1 94 ? -1.82 -12.453 0.203 1 98.88 94 PHE B O 1
ATOM 2012 N N . SER B 1 95 ? -1.438 -11.883 2.326 1 98.5 95 SER B N 1
ATOM 2013 C CA . SER B 1 95 ? -0.928 -13.211 2.646 1 98.5 95 SER B CA 1
ATOM 2014 C C . SER B 1 95 ? -1.987 -14.062 3.346 1 98.5 95 SER B C 1
ATOM 2016 O O . SER B 1 95 ? -2.805 -13.539 4.105 1 98.5 95 SER B O 1
ATOM 2018 N N . VAL B 1 96 ? -1.97 -15.328 3.086 1 98.25 96 VAL B N 1
ATOM 2019 C CA . VAL B 1 96 ? -2.957 -16.25 3.643 1 98.25 96 VAL B CA 1
ATOM 2020 C C . VAL B 1 96 ? -2.254 -17.469 4.242 1 98.25 96 VAL B C 1
ATOM 2022 O O . VAL B 1 96 ? -1.223 -17.906 3.732 1 98.25 96 VAL B O 1
ATOM 2025 N N . PRO B 1 97 ? -2.773 -18.047 5.34 1 97.06 97 PRO B N 1
ATOM 2026 C CA . PRO B 1 97 ? -2.115 -19.188 5.988 1 97.06 97 PRO B CA 1
ATOM 2027 C C . PRO B 1 97 ? -2.262 -20.484 5.199 1 97.06 97 PRO B C 1
ATOM 2029 O O . PRO B 1 97 ? -1.424 -21.375 5.32 1 97.06 97 PRO B O 1
ATOM 2032 N N . ASP B 1 98 ? -3.305 -20.625 4.453 1 97 98 ASP B N 1
ATOM 2033 C CA . ASP B 1 98 ? -3.623 -21.797 3.643 1 97 98 ASP B CA 1
ATOM 2034 C C . ASP B 1 98 ? -4.184 -21.391 2.283 1 97 98 ASP B C 1
ATOM 2036 O O . ASP B 1 98 ? -5.352 -21 2.178 1 97 98 ASP B O 1
ATOM 2040 N N . MET B 1 99 ? -3.379 -21.547 1.251 1 97.25 99 MET B N 1
ATOM 2041 C CA . MET B 1 99 ? -3.719 -21.047 -0.081 1 97.25 99 MET B CA 1
ATOM 2042 C C . MET B 1 99 ? -4.969 -21.734 -0.615 1 97.25 99 MET B C 1
ATOM 2044 O O . MET B 1 99 ? -5.879 -21.078 -1.117 1 97.25 99 MET B O 1
ATOM 2048 N N . ALA B 1 100 ? -4.988 -23.047 -0.506 1 96.62 100 ALA B N 1
ATOM 2049 C CA . ALA B 1 100 ? -6.113 -23.812 -1.053 1 96.62 100 ALA B CA 1
ATOM 2050 C C . ALA B 1 100 ? -7.43 -23.375 -0.41 1 96.62 100 ALA B C 1
ATOM 2052 O O . ALA B 1 100 ? -8.406 -23.109 -1.108 1 96.62 100 ALA B O 1
ATOM 2053 N N . LYS B 1 101 ? -7.469 -23.219 0.866 1 97.31 101 LYS B N 1
ATOM 2054 C CA . LYS B 1 101 ? -8.672 -22.797 1.585 1 97.31 101 LYS B CA 1
ATOM 2055 C C . LYS B 1 101 ? -9.031 -21.359 1.255 1 97.31 101 LYS B C 1
ATOM 2057 O O . LYS B 1 101 ? -10.211 -21.031 1.085 1 97.31 101 LYS B O 1
ATOM 2062 N N . ALA B 1 102 ? -8.047 -20.547 1.184 1 97.62 102 ALA B N 1
ATOM 2063 C CA . ALA B 1 102 ? -8.273 -19.125 0.898 1 97.62 102 ALA B CA 1
ATOM 2064 C C . ALA B 1 102 ? -8.898 -18.938 -0.481 1 97.62 102 ALA B C 1
ATOM 2066 O O . ALA B 1 102 ? -9.898 -18.234 -0.625 1 97.62 102 ALA B O 1
ATOM 2067 N N . VAL B 1 103 ? -8.312 -19.578 -1.442 1 96.38 103 VAL B N 1
ATOM 2068 C CA . VAL B 1 103 ? -8.789 -19.422 -2.812 1 96.38 103 VAL B CA 1
ATOM 2069 C C . VAL B 1 103 ? -10.211 -19.969 -2.93 1 96.38 103 VAL B C 1
ATOM 2071 O O . VAL B 1 103 ? -11.062 -19.375 -3.594 1 96.38 103 VAL B O 1
ATOM 2074 N N . GLN B 1 104 ? -10.445 -21.094 -2.316 1 96.12 104 GLN B N 1
ATOM 2075 C CA . GLN B 1 104 ? -11.789 -21.641 -2.316 1 96.12 104 GLN B CA 1
ATOM 2076 C C . GLN B 1 104 ? -12.797 -20.641 -1.76 1 96.12 104 GLN B C 1
ATOM 2078 O O . GLN B 1 104 ? -13.859 -20.422 -2.35 1 96.12 104 GLN B O 1
ATOM 2083 N N . TYR B 1 105 ? -12.477 -20.016 -0.699 1 97.56 105 TYR B N 1
ATOM 2084 C CA . TYR B 1 105 ? -13.352 -19.031 -0.074 1 97.56 105 TYR B CA 1
ATOM 2085 C C . TYR B 1 105 ? -13.516 -17.812 -0.964 1 97.56 105 TYR B C 1
ATOM 2087 O O . TYR B 1 105 ? -14.641 -17.375 -1.231 1 97.56 105 TYR B O 1
ATOM 2095 N N . ILE B 1 106 ? -12.43 -17.266 -1.447 1 97.38 106 ILE B N 1
ATOM 2096 C CA . ILE B 1 106 ? -12.422 -16.016 -2.211 1 97.38 106 ILE B CA 1
ATOM 2097 C C . ILE B 1 106 ? -13.258 -16.188 -3.479 1 97.38 106 ILE B C 1
ATOM 2099 O O . ILE B 1 106 ? -14 -15.281 -3.861 1 97.38 106 ILE B O 1
ATOM 2103 N N . LYS B 1 107 ? -13.203 -17.297 -4.035 1 94.69 107 LYS B N 1
ATOM 2104 C CA . LYS B 1 107 ? -13.898 -17.547 -5.293 1 94.69 107 LYS B CA 1
ATOM 2105 C C . LYS B 1 107 ? -15.406 -17.609 -5.086 1 94.69 107 LYS B C 1
ATOM 2107 O O . LYS B 1 107 ? -16.172 -17.516 -6.043 1 94.69 107 LYS B O 1
ATOM 2112 N N . THR B 1 108 ? -15.844 -17.75 -3.881 1 96.19 108 THR B N 1
ATOM 2113 C CA . THR B 1 108 ? -17.281 -17.75 -3.617 1 96.19 108 THR B CA 1
ATOM 2114 C C . THR B 1 108 ? -17.859 -16.328 -3.725 1 96.19 108 THR B C 1
ATOM 2116 O O . THR B 1 108 ? -19.062 -16.156 -3.791 1 96.19 108 THR B O 1
ATOM 2119 N N . HIS B 1 109 ? -17.062 -15.219 -3.777 1 95.19 109 HIS B N 1
ATOM 2120 C CA . HIS B 1 109 ? -17.5 -13.828 -3.783 1 95.19 109 HIS B CA 1
ATOM 2121 C C . HIS B 1 109 ? -17.531 -13.266 -5.199 1 95.19 109 HIS B C 1
ATOM 2123 O O . HIS B 1 109 ? -17.672 -12.055 -5.391 1 95.19 109 HIS B O 1
ATOM 2129 N N . GLN B 1 110 ? -17.547 -13.914 -6.215 1 90.56 110 GLN B N 1
ATOM 2130 C CA . GLN B 1 110 ? -17.594 -13.461 -7.602 1 90.56 110 GLN B CA 1
ATOM 2131 C C . GLN B 1 110 ? -16.5 -12.43 -7.875 1 90.56 110 GLN B C 1
ATOM 2133 O O . GLN B 1 110 ? -16.781 -11.359 -8.422 1 90.56 110 GLN B O 1
ATOM 2138 N N . VAL B 1 111 ? -15.391 -12.672 -7.547 1 96.69 111 VAL B N 1
ATOM 2139 C CA . VAL B 1 111 ? -14.234 -11.805 -7.75 1 96.69 111 VAL B CA 1
ATOM 2140 C C . VAL B 1 111 ? -13.719 -11.969 -9.18 1 96.69 111 VAL B C 1
ATOM 2142 O O . VAL B 1 111 ? -13.992 -12.969 -9.836 1 96.69 111 VAL B O 1
ATOM 2145 N N . LYS B 1 112 ? -13.086 -10.945 -9.688 1 97.69 112 LYS B N 1
ATOM 2146 C CA . LYS B 1 112 ? -12.414 -11.016 -10.977 1 97.69 112 LYS B CA 1
ATOM 2147 C C . LYS B 1 112 ? -11.008 -11.594 -10.836 1 97.69 112 LYS B C 1
ATOM 2149 O O . LYS B 1 112 ? -10.062 -10.867 -10.516 1 97.69 112 LYS B O 1
ATOM 2154 N N . VAL B 1 113 ? -10.852 -12.891 -11.148 1 97.56 113 VAL B N 1
ATOM 2155 C CA . VAL B 1 113 ? -9.547 -13.547 -11.117 1 97.56 113 VAL B CA 1
ATOM 2156 C C . VAL B 1 113 ? -8.805 -13.273 -12.422 1 97.56 113 VAL B C 1
ATOM 2158 O O . VAL B 1 113 ? -9.328 -13.523 -13.508 1 97.56 113 VAL B O 1
ATOM 2161 N N . VAL B 1 114 ? -7.574 -12.727 -12.32 1 97.62 114 VAL B N 1
ATOM 2162 C CA . VAL B 1 114 ? -6.867 -12.367 -13.539 1 97.62 114 VAL B CA 1
ATOM 2163 C C . VAL B 1 114 ? -5.66 -13.289 -13.727 1 97.62 114 VAL B C 1
ATOM 2165 O O . VAL B 1 114 ? -5.07 -13.336 -14.812 1 97.62 114 VAL B O 1
ATOM 2168 N N . LYS B 1 115 ? -5.281 -14.047 -12.742 1 97.31 115 LYS B N 1
ATOM 2169 C CA . LYS B 1 115 ? -4.324 -15.148 -12.812 1 97.31 115 LYS B CA 1
ATOM 2170 C C . LYS B 1 115 ? -4.715 -16.281 -11.875 1 97.31 115 LYS B C 1
ATOM 2172 O O . LYS B 1 115 ? -4.793 -16.094 -10.656 1 97.31 115 LYS B O 1
ATOM 2177 N N . GLU B 1 116 ? -4.879 -17.391 -12.406 1 95.38 116 GLU B N 1
ATOM 2178 C CA . GLU B 1 116 ? -5.371 -18.531 -11.641 1 95.38 116 GLU B CA 1
ATOM 2179 C C . GLU B 1 116 ? -4.242 -19.219 -10.875 1 95.38 116 GLU B C 1
ATOM 2181 O O . GLU B 1 116 ? -3.125 -19.328 -11.383 1 95.38 116 GLU B O 1
ATOM 2186 N N . VAL B 1 117 ? -4.625 -19.703 -9.719 1 95.69 117 VAL B N 1
ATOM 2187 C CA . VAL B 1 117 ? -3.676 -20.484 -8.938 1 95.69 117 VAL B CA 1
ATOM 2188 C C . VAL B 1 117 ? -3.395 -21.812 -9.641 1 95.69 117 VAL B C 1
ATOM 2190 O O . VAL B 1 117 ? -4.305 -22.438 -10.188 1 95.69 117 VAL B O 1
ATOM 2193 N N . GLY B 1 118 ? -2.104 -22.25 -9.609 1 94.5 118 GLY B N 1
ATOM 2194 C CA . GLY B 1 118 ? -1.726 -23.531 -10.18 1 94.5 118 GLY B CA 1
ATOM 2195 C C . GLY B 1 118 ? -1.671 -23.516 -11.695 1 94.5 118 GLY B C 1
ATOM 2196 O O . GLY B 1 118 ? -1.719 -24.578 -12.328 1 94.5 118 GLY B O 1
ATOM 2197 N N . SER B 1 119 ? -1.688 -22.328 -12.281 1 92.31 119 SER B N 1
ATOM 2198 C CA . SER B 1 119 ? -1.709 -22.219 -13.734 1 92.31 119 SER B CA 1
ATOM 2199 C C . SER B 1 119 ? -0.841 -21.047 -14.211 1 92.31 119 SER B C 1
ATOM 2201 O O . SER B 1 119 ? -0.55 -20.141 -13.438 1 92.31 119 SER B O 1
ATOM 2203 N N . SER B 1 120 ? -0.441 -21.141 -15.398 1 90.56 120 SER B N 1
ATOM 2204 C CA . SER B 1 120 ? 0.272 -20.031 -16.016 1 90.56 120 SER B CA 1
ATOM 2205 C C . SER B 1 120 ? -0.692 -19.062 -16.688 1 90.56 120 SER B C 1
ATOM 2207 O O . SER B 1 120 ? -0.287 -17.984 -17.141 1 90.56 120 SER B O 1
ATOM 2209 N N . LEU B 1 121 ? -1.911 -19.469 -16.656 1 90.44 121 LEU B N 1
ATOM 2210 C CA . LEU B 1 121 ? -2.893 -18.578 -17.281 1 90.44 121 LEU B CA 1
ATOM 2211 C C . LEU B 1 121 ? -2.979 -17.25 -16.547 1 90.44 121 LEU B C 1
ATOM 2213 O O . LEU B 1 121 ? -3.086 -17.219 -15.32 1 90.44 121 LEU B O 1
ATOM 2217 N N . GLY B 1 122 ? -2.863 -16.172 -17.281 1 94.12 122 GLY B N 1
ATOM 2218 C CA . GLY B 1 122 ? -2.955 -14.852 -16.688 1 94.12 122 GLY B CA 1
ATOM 2219 C C . GLY B 1 122 ? -1.612 -14.297 -16.25 1 94.12 122 GLY B C 1
ATOM 2220 O O . GLY B 1 122 ? -1.543 -13.227 -15.648 1 94.12 122 GLY B O 1
ATOM 2221 N N . SER B 1 123 ? -0.551 -14.992 -16.594 1 94.31 123 SER B N 1
ATOM 2222 C CA . SER B 1 123 ? 0.783 -14.57 -16.172 1 94.31 123 SER B CA 1
ATOM 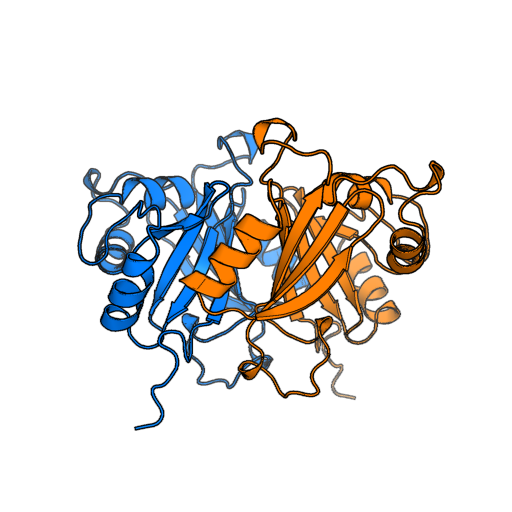2223 C C . SER B 1 123 ? 1.145 -13.211 -16.766 1 94.31 123 SER B C 1
ATOM 2225 O O . SER B 1 123 ? 2.068 -12.547 -16.281 1 94.31 123 SER B O 1
ATOM 2227 N N . GLU B 1 124 ? 0.451 -12.844 -17.75 1 92.88 124 GLU B N 1
ATOM 2228 C CA . GLU B 1 124 ? 0.71 -11.562 -18.391 1 92.88 124 GLU B CA 1
ATOM 2229 C C . GLU B 1 124 ? 0.514 -10.406 -17.422 1 92.88 124 GLU B C 1
ATOM 2231 O O . GLU B 1 124 ? 1.19 -9.383 -17.516 1 92.88 124 GLU B O 1
ATOM 2236 N N . VAL B 1 125 ? -0.408 -10.547 -16.484 1 94.19 125 VAL B N 1
ATOM 2237 C CA . VAL B 1 125 ? -0.668 -9.469 -15.531 1 94.19 125 VAL B CA 1
ATOM 2238 C C . VAL B 1 125 ? 0.542 -9.281 -14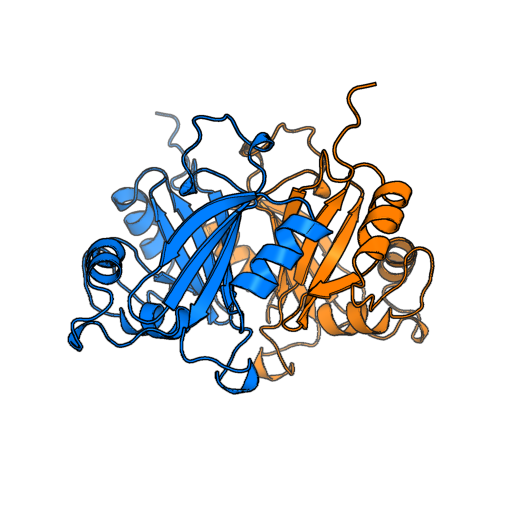.617 1 94.19 125 VAL B C 1
ATOM 2240 O O . VAL B 1 125 ? 0.878 -8.156 -14.25 1 94.19 125 VAL B O 1
ATOM 2243 N N . VAL B 1 126 ? 1.163 -10.375 -14.289 1 95.19 126 VAL B N 1
ATOM 2244 C CA . VAL B 1 126 ? 2.373 -10.344 -13.469 1 95.19 126 VAL B CA 1
ATOM 2245 C C . VAL B 1 126 ? 3.512 -9.703 -14.266 1 95.19 126 VAL B C 1
ATOM 2247 O O . VAL B 1 126 ? 4.207 -8.82 -13.75 1 95.19 126 VAL B O 1
ATOM 2250 N N . ALA B 1 127 ? 3.654 -10.125 -15.492 1 94 127 ALA B N 1
ATOM 2251 C CA . ALA B 1 127 ? 4.691 -9.578 -16.359 1 94 127 ALA B CA 1
ATOM 2252 C C . ALA B 1 127 ? 4.52 -8.07 -16.547 1 94 127 ALA B C 1
ATOM 2254 O O . ALA B 1 127 ? 5.496 -7.316 -16.484 1 94 127 ALA B O 1
ATOM 2255 N N . THR B 1 128 ? 3.311 -7.691 -16.734 1 91.69 128 THR B N 1
ATOM 2256 C CA . THR B 1 128 ? 3.01 -6.277 -16.953 1 91.69 128 THR B CA 1
ATOM 2257 C C . THR B 1 128 ? 3.338 -5.465 -15.703 1 91.69 128 THR B C 1
ATOM 2259 O O . THR B 1 128 ? 3.967 -4.41 -15.789 1 91.69 128 THR B O 1
ATOM 2262 N N . PHE B 1 129 ? 2.959 -5.93 -14.594 1 93.69 129 PHE B N 1
ATOM 2263 C CA . PHE B 1 129 ? 3.227 -5.18 -13.375 1 93.69 129 PHE B CA 1
ATOM 2264 C C . PHE B 1 129 ? 4.727 -5.078 -13.125 1 93.69 129 PHE B C 1
ATOM 2266 O O . PHE B 1 129 ? 5.238 -3.996 -12.82 1 93.69 129 PHE B O 1
ATOM 2273 N N . LEU B 1 130 ? 5.438 -6.141 -13.328 1 94.31 130 LEU B N 1
ATOM 2274 C CA . LEU B 1 130 ? 6.844 -6.199 -12.953 1 94.31 130 LEU B CA 1
ATOM 2275 C C . LEU B 1 130 ? 7.723 -5.629 -14.062 1 94.31 130 LEU B C 1
ATOM 2277 O O . LEU B 1 130 ? 8.898 -5.34 -13.844 1 94.31 130 LEU B O 1
ATOM 2281 N N . GLY B 1 131 ? 7.145 -5.449 -15.242 1 90.5 131 GLY B N 1
ATOM 2282 C CA . GLY B 1 131 ? 7.918 -4.977 -16.375 1 90.5 131 GLY B CA 1
ATOM 2283 C C . GLY B 1 131 ? 8.852 -6.031 -16.938 1 90.5 131 GLY B C 1
ATOM 2284 O O . GLY B 1 131 ? 9.984 -5.723 -17.312 1 90.5 131 GLY B O 1
ATOM 2285 N N . THR B 1 132 ? 8.438 -7.281 -16.844 1 93.56 132 THR B N 1
ATOM 2286 C CA . THR B 1 132 ? 9.242 -8.375 -17.391 1 93.56 132 THR B CA 1
ATOM 2287 C C . THR B 1 132 ? 8.773 -8.75 -18.797 1 93.56 132 THR B C 1
ATOM 2289 O O . THR B 1 132 ? 7.734 -8.273 -19.25 1 93.56 132 THR B O 1
ATOM 2292 N N . GLU B 1 133 ? 9.578 -9.586 -19.422 1 92.75 133 GLU B N 1
ATOM 2293 C CA . GLU B 1 133 ? 9.102 -10.25 -20.625 1 92.75 133 GLU B CA 1
ATOM 2294 C C . GLU B 1 133 ? 8.133 -11.383 -20.297 1 92.75 133 GLU B C 1
ATOM 2296 O O . GLU B 1 133 ? 8.047 -11.805 -19.141 1 92.75 133 GLU B O 1
ATOM 2301 N N . SER B 1 134 ? 7.41 -11.781 -21.297 1 91.69 134 SER B N 1
ATOM 2302 C CA . SER B 1 134 ? 6.488 -12.898 -21.125 1 91.69 134 SER B CA 1
ATOM 2303 C C . SER B 1 134 ? 7.234 -14.195 -20.844 1 91.69 134 SER B C 1
ATOM 2305 O O . SER B 1 134 ? 8.383 -14.359 -21.266 1 91.69 134 SER B O 1
ATOM 2307 N N . PRO B 1 135 ? 6.523 -15.078 -20.141 1 90.94 135 PRO B N 1
ATOM 2308 C CA . PRO B 1 135 ? 7.191 -16.328 -19.766 1 90.94 135 PRO B CA 1
ATOM 2309 C C . PRO B 1 135 ? 7.723 -17.094 -20.984 1 90.94 135 PRO B C 1
ATOM 2311 O O . PRO B 1 135 ? 8.711 -17.828 -20.859 1 90.94 135 PRO B O 1
ATOM 2314 N N . ASP B 1 136 ? 7.137 -16.984 -22.078 1 91.31 136 ASP B N 1
ATOM 2315 C CA . ASP B 1 136 ? 7.484 -17.766 -23.266 1 91.31 136 ASP B CA 1
ATOM 2316 C C . ASP B 1 136 ? 8.852 -17.344 -23.797 1 91.31 136 ASP B C 1
ATOM 2318 O O . ASP B 1 136 ? 9.438 -18.062 -24.625 1 91.31 136 ASP B O 1
ATOM 2322 N N . LYS B 1 137 ? 9.359 -16.266 -23.328 1 94 137 LYS B N 1
ATOM 2323 C CA . LYS B 1 137 ? 10.633 -15.75 -23.844 1 94 137 LYS B CA 1
ATOM 2324 C C . LYS B 1 137 ? 11.812 -16.438 -23.156 1 94 137 LYS B C 1
ATOM 2326 O O . LYS B 1 137 ? 12.961 -16.234 -23.547 1 94 137 LYS B O 1
ATOM 2331 N N . GLY B 1 138 ? 11.57 -17.188 -22.062 1 93.88 138 GLY B N 1
ATOM 2332 C CA . GLY B 1 138 ? 12.594 -18 -21.422 1 93.88 138 GLY B CA 1
ATOM 2333 C C . GLY B 1 138 ? 13.469 -17.219 -20.469 1 93.88 138 GLY B C 1
ATOM 2334 O O . GLY B 1 138 ? 14.547 -17.688 -20.078 1 93.88 138 GLY B O 1
ATOM 2335 N N . LEU B 1 139 ? 13.109 -16.031 -20.234 1 96.19 139 LEU B N 1
ATOM 2336 C CA . LEU B 1 139 ? 13.812 -15.211 -19.25 1 96.19 139 LEU B CA 1
ATOM 2337 C C . LEU B 1 139 ? 13.07 -15.211 -17.922 1 96.19 139 LEU B C 1
ATOM 2339 O O . LEU B 1 139 ? 11.891 -15.562 -17.859 1 96.19 139 LEU B O 1
ATOM 2343 N N . ASP B 1 140 ? 13.742 -14.836 -16.781 1 96.69 140 ASP B N 1
ATOM 2344 C CA . ASP B 1 140 ? 13.141 -14.719 -15.445 1 96.69 140 ASP B CA 1
ATOM 2345 C C . ASP B 1 140 ? 12.469 -16.031 -15.039 1 96.69 140 ASP B C 1
ATOM 2347 O O . ASP B 1 140 ? 11.367 -16.031 -14.484 1 96.69 140 ASP B O 1
ATOM 2351 N N . THR B 1 141 ? 13.047 -17.156 -15.305 1 94.25 141 THR B N 1
ATOM 2352 C CA . THR B 1 141 ? 12.477 -18.484 -15.141 1 94.25 141 THR B CA 1
ATOM 2353 C C . THR B 1 141 ? 12.086 -18.734 -13.688 1 94.25 141 THR B C 1
ATOM 2355 O O . THR B 1 141 ? 11.039 -19.328 -13.406 1 94.25 141 THR B O 1
ATOM 2358 N N . TYR B 1 142 ? 12.875 -18.312 -12.766 1 93.12 142 TYR B N 1
ATOM 2359 C CA . TYR B 1 142 ? 12.586 -18.5 -11.344 1 93.12 142 TYR B CA 1
ATOM 2360 C C . TYR B 1 142 ? 11.281 -17.812 -10.961 1 93.12 142 TYR B C 1
ATOM 2362 O O . TYR B 1 142 ? 10.461 -18.375 -10.227 1 93.12 142 TYR B O 1
ATOM 2370 N N . LEU B 1 143 ? 11.07 -16.641 -11.445 1 94.88 143 LEU B N 1
ATOM 2371 C CA . LEU B 1 143 ? 9.844 -15.891 -11.211 1 94.88 143 LEU B CA 1
ATOM 2372 C C . LEU B 1 143 ? 8.625 -16.672 -11.695 1 94.88 143 LEU B C 1
ATOM 2374 O O . LEU B 1 143 ? 7.633 -16.797 -10.977 1 94.88 143 LEU B O 1
ATOM 2378 N N . TRP B 1 144 ? 8.734 -17.188 -12.883 1 95.25 144 TRP B N 1
ATOM 2379 C CA . TRP B 1 144 ? 7.578 -17.828 -13.5 1 95.25 144 TRP B CA 1
ATOM 2380 C C . TRP B 1 144 ? 7.27 -19.156 -12.82 1 95.25 144 TRP B C 1
ATOM 2382 O O . TRP B 1 144 ? 6.105 -19.547 -12.719 1 95.25 144 TRP B O 1
ATOM 2392 N N . GLN B 1 145 ? 8.297 -19.812 -12.336 1 93.5 145 GLN B N 1
ATOM 2393 C CA . GLN B 1 145 ? 8.07 -21.031 -11.547 1 93.5 145 GLN B CA 1
ATOM 2394 C C . GLN B 1 145 ? 7.367 -20.703 -10.234 1 93.5 145 GLN B C 1
ATOM 2396 O O . GLN B 1 145 ? 6.402 -21.375 -9.859 1 93.5 145 GLN B O 1
ATOM 2401 N N . ALA B 1 146 ? 7.785 -19.672 -9.586 1 92.06 146 ALA B N 1
ATOM 2402 C CA . ALA B 1 146 ? 7.207 -19.25 -8.305 1 92.06 146 ALA B CA 1
ATOM 2403 C C . ALA B 1 146 ? 5.789 -18.719 -8.492 1 92.06 146 ALA B C 1
ATOM 2405 O O . ALA B 1 146 ? 4.934 -18.891 -7.621 1 92.06 146 ALA B O 1
ATOM 2406 N N . ALA B 1 147 ? 5.562 -18.125 -9.609 1 94.44 147 ALA B N 1
ATOM 2407 C CA . ALA B 1 147 ? 4.297 -17.422 -9.852 1 94.44 147 ALA B CA 1
ATOM 2408 C C . ALA B 1 147 ? 3.176 -18.422 -10.148 1 94.44 147 ALA B C 1
ATOM 2410 O O . ALA B 1 147 ? 1.997 -18.062 -10.109 1 94.44 147 ALA B O 1
ATOM 2411 N N . VAL B 1 148 ? 3.498 -19.672 -10.461 1 94.69 148 VAL B N 1
ATOM 2412 C CA . VAL B 1 148 ? 2.5 -20.672 -10.844 1 94.69 148 VAL B CA 1
ATOM 2413 C C . VAL B 1 148 ? 1.461 -20.812 -9.742 1 94.69 148 VAL B C 1
ATOM 2415 O O . VAL B 1 148 ? 0.258 -20.844 -10.008 1 94.69 148 VAL B O 1
ATOM 2418 N N . ASP B 1 149 ? 1.876 -20.719 -8.523 1 95.5 149 ASP B N 1
ATOM 2419 C CA . ASP B 1 149 ? 0.967 -21.016 -7.418 1 95.5 149 ASP B CA 1
ATOM 2420 C C . ASP B 1 149 ? 0.441 -19.734 -6.781 1 95.5 149 ASP B C 1
ATOM 2422 O O . ASP B 1 149 ? -0.149 -19.766 -5.699 1 95.5 149 ASP B O 1
ATOM 2426 N N . ILE B 1 150 ? 0.661 -18.641 -7.434 1 97.56 150 ILE B N 1
ATOM 2427 C CA . ILE B 1 150 ? 0.265 -17.344 -6.879 1 97.56 150 ILE B CA 1
ATOM 2428 C C . ILE B 1 150 ? -0.883 -16.766 -7.699 1 97.56 150 ILE B C 1
ATOM 2430 O O . ILE B 1 150 ? -0.693 -16.375 -8.859 1 97.56 150 ILE B O 1
ATOM 2434 N N . PRO B 1 151 ? -2.037 -16.703 -7.207 1 98 151 PRO B N 1
ATOM 2435 C CA . PRO B 1 151 ? -3.146 -16.094 -7.941 1 98 151 PRO B CA 1
ATOM 2436 C C . PRO B 1 151 ? -3.176 -14.578 -7.801 1 98 151 PRO B C 1
ATOM 2438 O O . PRO B 1 151 ? -2.664 -14.031 -6.82 1 98 151 PRO B O 1
ATOM 2441 N N . PHE B 1 152 ? -3.764 -13.977 -8.797 1 98.25 152 PHE B N 1
ATOM 2442 C CA . PHE B 1 152 ? -4.012 -12.539 -8.805 1 98.25 152 PHE B CA 1
ATOM 2443 C C . PHE B 1 152 ? -5.473 -12.242 -9.117 1 98.25 152 PHE B C 1
ATOM 2445 O O . PHE B 1 152 ? -6.094 -12.938 -9.93 1 98.25 152 PHE B O 1
ATOM 2452 N N . LEU B 1 153 ? -5.977 -11.203 -8.469 1 97.94 153 LEU B N 1
ATOM 2453 C CA . LEU B 1 153 ? -7.328 -10.711 -8.719 1 97.94 153 LEU B CA 1
ATOM 2454 C C . LEU B 1 153 ? -7.336 -9.188 -8.828 1 97.94 153 LEU B C 1
ATOM 2456 O O . LEU B 1 153 ? -6.309 -8.539 -8.625 1 97.94 153 LEU B O 1
ATOM 2460 N N . GLU B 1 154 ? -8.461 -8.648 -9.266 1 97.19 154 GLU B N 1
ATOM 2461 C CA . GLU B 1 154 ? -8.688 -7.211 -9.258 1 97.19 154 GLU B CA 1
ATOM 2462 C C . GLU B 1 154 ? -9.805 -6.836 -8.281 1 97.19 154 GLU B C 1
ATOM 2464 O O . GLU B 1 154 ? -10.82 -7.531 -8.195 1 97.19 154 GLU B O 1
ATOM 2469 N N . ASP B 1 155 ? -9.57 -5.758 -7.602 1 96.94 155 ASP B N 1
ATOM 2470 C CA . ASP B 1 155 ? -10.656 -5.25 -6.773 1 96.94 155 ASP B CA 1
ATOM 2471 C C . ASP B 1 155 ? -11.68 -4.5 -7.617 1 96.94 155 ASP B C 1
ATOM 2473 O O . ASP B 1 155 ? -11.547 -4.418 -8.844 1 96.94 155 ASP B O 1
ATOM 2477 N N . PRO B 1 156 ? -12.727 -3.953 -7.105 1 95.56 156 PRO B N 1
ATOM 2478 C CA . PRO B 1 156 ? -13.812 -3.35 -7.883 1 95.56 156 PRO B CA 1
ATOM 2479 C C . PRO B 1 156 ? -13.336 -2.193 -8.758 1 95.56 156 PRO B C 1
ATOM 2481 O O . PRO B 1 156 ? -13.992 -1.851 -9.742 1 95.56 156 PRO B O 1
ATOM 2484 N N . ASP B 1 157 ? -12.234 -1.54 -8.398 1 94.56 157 ASP B N 1
ATOM 2485 C CA . ASP B 1 157 ? -11.758 -0.385 -9.156 1 94.56 157 ASP B CA 1
ATOM 2486 C C . ASP B 1 157 ? -10.555 -0.75 -10.016 1 94.56 157 ASP B C 1
ATOM 2488 O O . ASP B 1 157 ? -9.906 0.127 -10.594 1 94.56 157 ASP B O 1
ATOM 2492 N N . GLY B 1 158 ? -10.188 -2.025 -10.008 1 93.69 158 GLY B N 1
ATOM 2493 C CA . GLY B 1 158 ? -9.156 -2.488 -10.922 1 93.69 158 GLY B CA 1
ATOM 2494 C C . GLY B 1 158 ? -7.777 -2.545 -10.297 1 93.69 158 GLY B C 1
ATOM 2495 O O . GLY B 1 158 ? -6.785 -2.797 -10.977 1 93.69 158 GLY B O 1
ATOM 2496 N N . TYR B 1 159 ? -7.664 -2.264 -9.016 1 95.5 159 TYR B N 1
ATOM 2497 C CA . TYR B 1 159 ? -6.379 -2.467 -8.367 1 95.5 159 TYR B CA 1
ATOM 2498 C C . TYR B 1 159 ? -5.992 -3.941 -8.367 1 95.5 159 TYR B C 1
ATOM 2500 O O . TYR B 1 159 ? -6.828 -4.812 -8.109 1 95.5 159 TYR B O 1
ATOM 2508 N N . LEU B 1 160 ? -4.738 -4.195 -8.688 1 97.06 160 LEU B N 1
ATOM 2509 C CA . LEU B 1 160 ? -4.219 -5.559 -8.734 1 97.06 160 LEU B CA 1
ATOM 2510 C C . LEU B 1 160 ? -3.934 -6.078 -7.328 1 97.06 160 LEU B C 1
ATOM 2512 O O . LEU B 1 160 ? -3.367 -5.363 -6.496 1 97.06 160 LEU B O 1
ATOM 2516 N N . ILE B 1 161 ? -4.359 -7.309 -7.086 1 98.56 161 ILE B N 1
ATOM 2517 C CA . ILE B 1 161 ? -4.156 -7.922 -5.777 1 98.56 161 ILE B CA 1
ATOM 2518 C C . ILE B 1 161 ? -3.486 -9.281 -5.941 1 98.56 161 ILE B C 1
ATOM 2520 O O . ILE B 1 161 ? -3.969 -10.133 -6.695 1 98.56 161 ILE B O 1
ATOM 2524 N N . GLU B 1 162 ? -2.436 -9.438 -5.285 1 98.69 162 GLU B N 1
ATOM 2525 C CA . GLU B 1 162 ? -1.716 -10.703 -5.168 1 98.69 162 GLU B CA 1
ATOM 2526 C C . GLU B 1 162 ? -2.121 -11.453 -3.898 1 98.69 162 GLU B C 1
ATOM 2528 O O . GLU B 1 162 ? -2.248 -10.844 -2.83 1 98.69 162 GLU B O 1
ATOM 2533 N N . ILE B 1 163 ? -2.412 -12.727 -4.027 1 98.62 163 ILE B N 1
ATOM 2534 C CA . ILE B 1 163 ? -2.58 -13.578 -2.855 1 98.62 163 ILE B CA 1
ATOM 2535 C C . ILE B 1 163 ? -1.359 -14.484 -2.695 1 98.62 163 ILE B C 1
ATOM 2537 O O . ILE B 1 163 ? -1.039 -15.266 -3.59 1 98.62 163 ILE B O 1
ATOM 2541 N N . ILE B 1 164 ? -0.664 -14.375 -1.586 1 98.31 164 ILE B N 1
ATOM 2542 C CA . ILE B 1 164 ? 0.624 -15.039 -1.428 1 98.31 164 ILE B CA 1
ATOM 2543 C C . ILE B 1 164 ? 0.621 -15.867 -0.145 1 98.31 164 ILE B C 1
ATOM 2545 O O . ILE B 1 164 ? 0.02 -15.469 0.856 1 98.31 164 ILE B O 1
ATOM 2549 N N . PRO B 1 165 ? 1.253 -17.031 -0.158 1 97.12 165 PRO B N 1
ATOM 2550 C CA . PRO B 1 165 ? 1.308 -17.844 1.067 1 97.12 165 PRO B CA 1
ATOM 2551 C C . PRO B 1 165 ? 2.23 -17.234 2.125 1 97.12 165 PRO B C 1
ATOM 2553 O O . PRO B 1 165 ? 3.258 -16.641 1.787 1 97.12 165 PRO B O 1
ATOM 2556 N N . GLN B 1 166 ? 1.843 -17.391 3.43 1 93.69 166 GLN B N 1
ATOM 2557 C CA . GLN B 1 166 ? 2.664 -16.922 4.543 1 93.69 166 GLN B CA 1
ATOM 2558 C C . GLN B 1 166 ? 3.893 -17.812 4.727 1 93.69 166 GLN B C 1
ATOM 2560 O O . GLN B 1 166 ? 3.846 -19.016 4.453 1 93.69 166 GLN B O 1
#

InterPro domains:
  IPR004360 Glyoxalase/fosfomycin resistance/dioxygenase domain [PF00903] (11-163)
  IPR018146 Glyoxalase I, conserved site [PS00934] (14-35)
  IPR029068 Glyoxalase/Bleomycin resistance protein/Dihydroxybiphenyl dioxygenase [G3DSA:3.10.180.10] (1-166)
  IPR029068 Glyoxalase/Bleomycin resistance protein/Dihydroxybiphenyl dioxygenase [SSF54593] (6-164)
  IPR037523 Vicinal oxygen chelate (VOC), core domain [PS51819] (11-166)

pLDDT: mean 93.73, std 9.44, range [32.5, 98.94]

Solvent-accessible surface area (backbone atoms only — not comparable to full-atom values): 17679 Å² total; per-residue (Å²): 123,86,75,66,57,84,43,65,71,45,39,44,14,34,41,36,39,54,39,38,45,57,67,62,49,50,49,44,45,32,66,59,52,48,34,38,83,75,47,76,46,81,48,77,44,23,37,39,36,35,33,24,52,72,84,77,47,62,87,82,56,51,77,50,64,36,54,29,30,42,32,40,26,13,27,65,86,43,82,42,57,85,76,36,83,71,42,64,51,52,34,41,29,34,16,28,80,46,58,72,62,40,51,60,54,36,61,71,65,74,61,53,71,54,16,45,60,74,33,68,55,40,49,61,60,56,21,60,68,42,46,42,70,56,70,90,73,70,51,43,55,69,56,56,62,62,42,22,67,36,28,29,33,38,49,97,79,62,47,39,34,38,46,40,66,85,123,85,75,67,57,84,42,65,72,45,39,46,15,34,41,36,40,54,40,39,44,56,67,62,51,50,49,44,44,34,66,58,52,50,35,38,82,75,48,73,47,83,48,77,43,24,36,40,36,33,31,26,53,71,84,76,48,61,87,82,57,51,77,50,65,35,54,29,29,41,32,42,26,13,28,67,85,44,81,40,57,85,76,37,82,71,43,64,52,51,33,41,30,35,16,29,80,47,58,71,61,41,52,58,55,36,62,73,64,75,61,51,72,55,16,45,60,74,33,67,55,40,50,60,60,57,21,60,70,43,47,41,71,56,70,89,74,70,52,44,57,70,56,56,63,62,42,24,67,37,27,29,32,38,49,98,82,61,48,39,33,37,44,40,65,85

Secondary structure (DSSP, 8-state):
-----TTTT-EEEEEEEE-S-HHHHHHHHHHHH--EEEEEEE-SSEEEEEEE-GGGS-TT--GGG-SSEEEEEEETT--SGGGSTTTT-EEEEEEES-HHHHHHHHGGG--EEEE-TTS-TTHHHHHHHHTPPPGGG--SHHHHHHHTT--EEE-TT--EEEEEE-/-----TTTT-EEEEEEEE-S-HHHHHHHHHHHH--EEEEEEE-SSEEEEEEE-GGGS-TT--GGG-SSEEEEEEETT--SGGGSTTTT-EEEEEEES-HHHHHHHHGGG--EEEE-TTS-TTHHHHHHHHTPPPGGG--SHHHHHHHTT--EEE-TT--EEEEEE-

Foldseek 3Di:
DPPPDLQPLKDFAEKEAEDQDPVVVQCCCCVVVVWDWPDWDDWDFKIKTKTHHCVQDDVPQDNRSHHPIYIYMHGPPGNDCVVAPVRGAMEIEMAGADLVSNVVVVVVVVFAWQFDAQACHNVVVVCNRRVHDRVVVVTRVVVSVQCNGWTWTADPVGRIYIYHYD/DPPPDLQPLKDFAEKEAEDQDPVVVQCCCCVVVVWDWPDWDDWDFKIKTKTHHCVQDDVPQDNRSHHPIYIYMHGPPRNDCVVAPVRGAMEIEMAGADLVSNVVVVVVVVFAWQFDAQALHNVVVVCNRRVHDRVVVVTRVVVSVQCNGWTWTADPVGRIYIYHYD

Nearest PDB structures (foldseek):
  3oa4-assembly1_A-2  TM=6.824E-01  e=5.763E-07  Halalkalibacterium halodurans C-125
  5uhj-assembly2_B-3  TM=4.550E-01  e=1.878E-05  Streptomyces sp. CB03234
  5umq-assembly1_A  TM=4.480E-01  e=1.256E-04  Streptomyces sp. CB03234
  5uhj-assembly1_A-2  TM=4.265E-01  e=1.256E-04  Streptomyces sp. CB03234
  5umw-assembly2_B  TM=3.667E-01  e=2.085E-04  Streptomyces sp. CB03234

Sequence (332 aa):
MSSDAPTKGFRLTHVGLRVADIDRSVSFYTGVFGMSELARMPLDTTTVVFLGYPDAASPDTPLFAREGVLELNSKKTMTDSSDYPDFRFVKLAFSVPDMAKAVQYIKTHQVKVVKEVGSSLGSEVVATFLGTESPDKGLDTYLWQAAVDIPFLEDPDGYLIEIIPQMSSDAPTKGFRLTHVGLRVADIDRSVSFYTGVFGMSELARMPLDTTTVVFLGYPDAASPDTPLFAREGVLELNSKKTMTDSSDYPDFRFVKLAFSVPDMAKAVQYIKTHQVKVVKEVGSSLGSEVVATFLGTESPDKGLDTYLWQAAVDIPFLEDPDGYLIEIIPQ

Radius of gyration: 19.36 Å; Cα contacts (8 Å, |Δi|>4): 699; chains: 2; bounding box: 44×54×49 Å